Protein AF-A0A7S3KSF0-F1 (afdb_monomer_lite)

Organism: Euplotes crassus (NCBI:txid5936)

Secondary structure (DSSP, 8-state):
--EE---TTGGG-HHHHHHHHHHHHTT-S--EE-PPTT--S-SS-STT---EE-SPEEEEEEEETTEEEEEEEE---EEHHHHHHHHHHHHGGGTT--HHHHHHHHHHTTTSSPPEEEEEEE---SPTT-TT-TTS---HHHHHTTT---BTTTB-EEEE--TT----S-PPGGG--------SSSPPP-----GGGHHHHHHHHHHHSHHHHTT-

Foldseek 3Di:
DEEEEDDPVLLQADPSNVVVVVVVCPQWPDYHYDYPPPAAQADVADPDDFDKLAFWWFWAWDDDDPDIDTDTDTDHIGTPVVLCVVQVVPQCVCPPDDPVRLVVCLRVCVRPGGFIKRWQAWDFNGDPPRRPRLQDHDDVVCVVQVPPDDRVPNTDMDIDDGRNDDDDDDADVVNDDDDDDDNDDDDDDDDTDGNVCPVVVVVVVCVSPVVVVVVD

Radius of gyration: 18.8 Å; chains: 1; bounding box: 42×39×45 Å

Structure (mmCIF, N/CA/C/O backbone):
data_AF-A0A7S3KSF0-F1
#
_entry.id   AF-A0A7S3KSF0-F1
#
loop_
_atom_site.group_PDB
_atom_site.id
_atom_site.type_symbol
_atom_site.label_atom_id
_atom_site.label_alt_id
_atom_site.label_comp_id
_atom_site.label_asym_id
_atom_site.label_entity_id
_atom_site.label_seq_id
_atom_site.pdbx_PDB_ins_code
_atom_site.Cartn_x
_atom_site.Cartn_y
_atom_site.Cartn_z
_atom_site.occupancy
_atom_site.B_iso_or_equiv
_atom_site.auth_seq_id
_atom_site.auth_comp_id
_atom_site.auth_asym_id
_atom_site.auth_atom_id
_atom_site.pdbx_PDB_model_num
ATOM 1 N N . MET A 1 1 ? -12.389 -6.346 -9.115 1.00 89.62 1 MET A N 1
ATOM 2 C CA . MET A 1 1 ? -12.213 -6.265 -7.648 1.00 89.62 1 MET A CA 1
ATOM 3 C C . MET A 1 1 ? -13.546 -5.988 -6.942 1.00 89.62 1 MET A C 1
ATOM 5 O O . MET A 1 1 ? -14.089 -4.895 -7.109 1.00 89.62 1 MET A O 1
ATOM 9 N N . PRO A 1 2 ? -14.083 -6.951 -6.173 1.00 96.62 2 PRO A N 1
ATOM 10 C CA . PRO A 1 2 ? -15.306 -6.797 -5.379 1.00 96.62 2 PRO A CA 1
ATOM 11 C C . PRO A 1 2 ? -15.197 -5.719 -4.290 1.00 96.62 2 PRO A C 1
ATOM 13 O O . PRO A 1 2 ? -14.107 -5.415 -3.800 1.00 96.62 2 PRO A O 1
ATOM 16 N N . VAL A 1 3 ? -16.340 -5.149 -3.891 1.00 98.06 3 VAL A N 1
ATOM 17 C CA . VAL A 1 3 ? -16.426 -4.153 -2.810 1.00 98.06 3 VAL A CA 1
ATOM 18 C C . VAL A 1 3 ? -17.470 -4.578 -1.782 1.00 98.06 3 VAL A C 1
ATOM 20 O O . VAL A 1 3 ? -18.662 -4.624 -2.090 1.00 98.06 3 VAL A O 1
ATOM 23 N N . PHE A 1 4 ? -17.043 -4.799 -0.541 1.00 98.38 4 PHE A N 1
ATOM 24 C CA . PHE A 1 4 ? -17.897 -5.206 0.573 1.00 98.38 4 PHE A CA 1
ATOM 25 C C . PHE A 1 4 ? -18.120 -4.071 1.578 1.00 98.38 4 PHE A C 1
ATOM 27 O O . PHE A 1 4 ? -17.285 -3.180 1.749 1.00 98.38 4 PHE A O 1
ATOM 34 N N . ARG A 1 5 ? -19.286 -4.089 2.230 1.00 98.12 5 ARG A N 1
ATOM 35 C CA . ARG A 1 5 ? -19.746 -3.063 3.180 1.00 98.12 5 ARG A CA 1
ATOM 36 C C . ARG A 1 5 ? -20.304 -3.741 4.436 1.00 98.12 5 ARG A C 1
ATOM 38 O O . ARG A 1 5 ? -21.512 -3.966 4.493 1.00 98.12 5 ARG A O 1
ATOM 45 N N . PRO A 1 6 ? -19.455 -4.105 5.411 1.00 97.56 6 PRO A N 1
ATOM 46 C CA . PRO A 1 6 ? -19.906 -4.744 6.638 1.00 97.56 6 PRO A CA 1
ATOM 47 C C . PRO A 1 6 ? -20.844 -3.846 7.435 1.00 97.56 6 PRO A C 1
ATOM 49 O O . PRO A 1 6 ? -20.681 -2.626 7.524 1.00 97.56 6 PRO A O 1
ATOM 52 N N . THR A 1 7 ? -21.817 -4.476 8.080 1.00 96.81 7 THR A N 1
ATOM 53 C CA . THR A 1 7 ? -22.580 -3.851 9.157 1.00 96.81 7 THR A CA 1
ATOM 54 C C . THR A 1 7 ? -21.680 -3.601 10.369 1.00 96.81 7 THR A C 1
ATOM 56 O O . THR A 1 7 ? -20.643 -4.239 10.547 1.00 96.81 7 THR A O 1
ATOM 59 N N . LYS A 1 8 ? -22.105 -2.721 11.287 1.00 95.50 8 LYS A N 1
ATOM 60 C CA . LYS A 1 8 ? -21.396 -2.519 12.565 1.00 95.50 8 LYS A CA 1
ATOM 61 C C . LYS A 1 8 ? -21.232 -3.813 13.370 1.00 95.50 8 LYS A C 1
ATOM 63 O O . LYS A 1 8 ? -20.288 -3.909 14.140 1.00 95.50 8 LYS A O 1
ATOM 68 N N . LYS A 1 9 ? -22.157 -4.772 13.230 1.00 94.94 9 LYS A N 1
ATOM 69 C CA . LYS A 1 9 ? -22.095 -6.065 13.924 1.00 94.94 9 LYS A CA 1
ATOM 70 C C . LYS A 1 9 ? -21.020 -6.962 13.312 1.00 94.94 9 LYS A C 1
ATOM 72 O O . LYS A 1 9 ? -20.195 -7.470 14.057 1.00 94.94 9 LYS A O 1
ATOM 77 N N . GLU A 1 10 ? -21.011 -7.105 11.988 1.00 95.44 10 GLU A N 1
ATOM 78 C CA . GLU A 1 10 ? -19.983 -7.876 11.270 1.00 95.44 10 GLU A CA 1
ATOM 79 C C . GLU A 1 10 ? -18.588 -7.287 11.502 1.00 95.44 10 GLU A C 1
ATOM 81 O O . GLU A 1 10 ? -17.649 -8.016 11.790 1.00 95.44 10 GLU A O 1
ATOM 86 N N . PHE A 1 11 ? -18.467 -5.958 11.494 1.00 95.81 11 PHE A N 1
ATOM 87 C CA . PHE A 1 11 ? -17.186 -5.270 11.655 1.00 95.81 11 PHE A CA 1
ATOM 88 C C . PHE A 1 11 ? -16.547 -5.425 13.050 1.00 95.81 11 PHE A C 1
ATOM 90 O O . PHE A 1 11 ? -15.388 -5.068 13.229 1.00 95.81 11 PHE A O 1
ATOM 97 N N . LYS A 1 12 ? -17.264 -5.950 14.056 1.00 92.88 12 LYS A N 1
ATOM 98 C CA . LYS A 1 12 ? -16.686 -6.187 15.392 1.00 92.88 12 LYS A CA 1
ATOM 99 C C . LYS A 1 12 ? -15.691 -7.345 15.421 1.00 92.88 12 LYS A C 1
ATOM 101 O O . LYS A 1 12 ? -14.779 -7.303 16.234 1.00 92.88 12 LYS A O 1
ATOM 106 N N . ASN A 1 13 ? -15.882 -8.363 14.584 1.00 92.81 13 ASN A N 1
ATOM 107 C CA . ASN A 1 13 ? -15.005 -9.528 14.526 1.00 92.81 13 ASN A CA 1
ATOM 108 C C . ASN A 1 13 ? -14.315 -9.548 13.161 1.00 92.81 13 ASN A C 1
ATOM 110 O O . ASN A 1 13 ? -14.957 -9.793 12.142 1.00 92.81 13 ASN A O 1
ATOM 114 N N . PHE A 1 14 ? -13.020 -9.239 13.154 1.00 94.31 14 PHE A N 1
ATOM 115 C CA . PHE A 1 14 ? -12.219 -9.174 11.937 1.00 94.31 14 PHE A CA 1
ATOM 116 C C . PHE A 1 14 ? -12.222 -10.510 11.186 1.00 94.31 14 PHE A C 1
ATOM 118 O O . PHE A 1 14 ? -12.638 -10.559 10.030 1.00 94.31 14 PHE A O 1
ATOM 125 N N . SER A 1 15 ? -11.837 -11.591 11.862 1.00 92.81 15 SER A N 1
ATOM 126 C CA . SER A 1 15 ? -11.558 -12.898 11.256 1.00 92.81 15 SER A CA 1
ATOM 127 C C . SER A 1 15 ? -12.800 -13.499 10.609 1.00 92.81 15 SER A C 1
ATOM 129 O O . SER A 1 15 ? -12.797 -13.786 9.416 1.00 92.81 15 SER A O 1
ATOM 131 N N . SER A 1 16 ? -13.924 -13.538 11.330 1.00 93.19 16 SER A N 1
ATOM 132 C CA . SER A 1 16 ? -15.202 -14.014 10.787 1.00 93.19 16 SER A CA 1
ATOM 133 C C . SER A 1 16 ? -15.693 -13.160 9.610 1.00 93.19 16 SER A C 1
ATOM 135 O O . SER A 1 16 ? -16.251 -13.678 8.637 1.00 93.19 16 SER A O 1
ATOM 137 N N . CYS A 1 17 ? -15.475 -11.842 9.666 1.00 95.12 17 CYS A N 1
ATOM 138 C CA . CYS A 1 17 ? -15.849 -10.946 8.579 1.00 95.12 17 CYS A CA 1
ATOM 139 C C . CYS A 1 17 ? -14.998 -11.185 7.322 1.00 95.12 17 CYS A C 1
ATOM 141 O O . CYS A 1 17 ? -15.542 -11.208 6.216 1.00 95.12 17 CYS A O 1
ATOM 143 N N . ILE A 1 18 ? -13.685 -11.370 7.478 1.00 94.75 18 ILE A N 1
ATOM 144 C CA . ILE A 1 18 ? -12.760 -11.619 6.368 1.00 94.75 18 ILE A CA 1
ATOM 145 C C . ILE A 1 18 ? -12.959 -13.013 5.780 1.00 94.75 18 ILE A C 1
ATOM 147 O O . ILE A 1 18 ? -13.076 -13.118 4.565 1.00 94.75 18 ILE A O 1
ATOM 151 N N . GLU A 1 19 ? -13.117 -14.059 6.593 1.00 94.75 19 GLU A N 1
ATOM 152 C CA . GLU A 1 19 ? -13.415 -15.419 6.115 1.00 94.75 19 GLU A CA 1
ATOM 153 C C . GLU A 1 19 ? -14.647 -15.458 5.205 1.00 94.75 19 GLU A C 1
ATOM 155 O O . GLU A 1 19 ? -14.658 -16.122 4.165 1.00 94.75 19 GLU A O 1
ATOM 160 N N . LYS A 1 20 ? -15.697 -14.714 5.572 1.00 96.25 20 LYS A N 1
ATOM 161 C CA . LYS A 1 20 ? -16.888 -14.547 4.734 1.00 96.25 20 LYS A CA 1
ATOM 162 C C . LYS A 1 20 ? -16.548 -13.863 3.408 1.00 96.25 20 LYS A C 1
ATOM 164 O O . LYS A 1 20 ? -17.019 -14.301 2.361 1.00 96.25 20 LYS A O 1
ATOM 169 N N . TYR A 1 21 ? -15.786 -12.773 3.439 1.00 96.75 21 TYR A N 1
ATOM 170 C CA . TYR A 1 21 ? -15.510 -11.963 2.251 1.00 96.75 21 TYR A CA 1
ATOM 171 C C . TYR A 1 21 ? -14.486 -12.574 1.306 1.00 96.75 21 TYR A C 1
ATOM 173 O O . TYR A 1 21 ? -14.657 -12.418 0.104 1.00 96.75 21 TYR A O 1
ATOM 181 N N . VAL A 1 22 ? -13.514 -13.335 1.805 1.00 95.62 22 VAL A N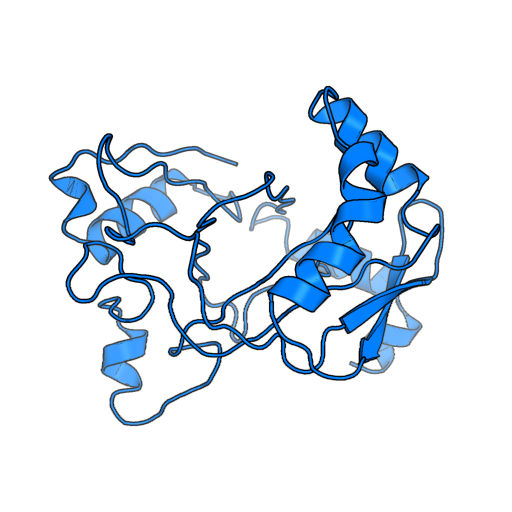 1
ATOM 182 C CA . VAL A 1 22 ? -12.612 -14.144 0.974 1.00 95.62 22 VAL A CA 1
ATOM 183 C C . VAL A 1 22 ? -13.425 -15.136 0.141 1.00 95.62 22 VAL A C 1
ATOM 185 O O . VAL A 1 22 ? -13.302 -15.162 -1.079 1.00 95.62 22 VAL A O 1
ATOM 188 N N . LYS A 1 23 ? -14.361 -15.867 0.765 1.00 96.12 23 LYS A N 1
ATOM 189 C CA . LYS A 1 23 ? -15.248 -16.799 0.045 1.00 96.12 23 LYS A CA 1
ATOM 190 C C . LYS A 1 23 ? -16.103 -16.098 -1.015 1.00 96.12 23 LYS A C 1
ATOM 192 O O . LYS A 1 23 ? -16.295 -16.634 -2.099 1.00 96.12 23 LYS A O 1
ATOM 197 N N . LEU A 1 24 ? -16.618 -14.905 -0.709 1.00 97.19 24 LEU A N 1
ATOM 198 C CA . LEU A 1 24 ? -17.432 -14.123 -1.648 1.00 97.19 24 LEU A CA 1
ATOM 199 C C . LEU A 1 24 ? -16.613 -13.438 -2.747 1.00 97.19 24 LEU A C 1
ATOM 201 O O . LEU A 1 24 ? -17.158 -13.156 -3.811 1.00 97.19 24 LEU A O 1
ATOM 205 N N . ALA A 1 25 ? -15.340 -13.132 -2.496 1.00 96.75 25 ALA A N 1
ATOM 206 C CA . ALA A 1 25 ? -14.440 -12.580 -3.501 1.00 96.75 25 ALA A CA 1
ATOM 207 C C . ALA A 1 25 ? -14.092 -13.616 -4.578 1.00 96.75 25 ALA A C 1
ATOM 209 O O . ALA A 1 25 ? -13.758 -13.236 -5.702 1.00 96.75 25 ALA A O 1
ATOM 210 N N . GLY A 1 26 ? -14.231 -14.905 -4.251 1.00 95.69 26 GLY A N 1
ATOM 211 C CA . GLY A 1 26 ? -13.991 -16.006 -5.169 1.00 95.69 26 GLY A CA 1
ATOM 212 C C . GLY A 1 26 ? -12.558 -15.963 -5.678 1.00 95.69 26 GLY A C 1
ATOM 213 O O . GLY A 1 26 ? -11.619 -15.950 -4.892 1.00 95.69 26 GLY A O 1
ATOM 214 N N . ASN A 1 27 ? -12.412 -15.903 -6.998 1.00 95.31 27 ASN A N 1
ATOM 215 C CA . ASN A 1 27 ? -11.116 -15.936 -7.665 1.00 95.31 27 ASN A CA 1
ATOM 216 C C . ASN A 1 27 ? -10.385 -14.581 -7.705 1.00 95.31 27 ASN A C 1
ATOM 218 O O . ASN A 1 27 ? -9.266 -14.494 -8.199 1.00 95.31 27 ASN A O 1
ATOM 222 N N . SER A 1 28 ? -11.006 -13.495 -7.236 1.00 95.81 28 SER A N 1
ATOM 223 C CA . SER A 1 28 ? -10.345 -12.189 -7.241 1.00 95.81 28 SER A CA 1
ATOM 224 C C . SER A 1 28 ? -9.177 -12.171 -6.254 1.00 95.81 28 SER A C 1
ATOM 226 O O . SER A 1 28 ? -9.392 -12.316 -5.053 1.00 95.81 28 SER A O 1
ATOM 228 N N . GLY A 1 29 ? -7.964 -11.878 -6.731 1.00 94.31 29 GLY A N 1
ATOM 229 C CA . GLY A 1 29 ? -6.768 -11.767 -5.884 1.00 94.31 29 GLY A CA 1
ATOM 230 C C . GLY A 1 29 ? -6.785 -10.595 -4.890 1.00 94.31 29 GLY A C 1
ATOM 231 O O . GLY A 1 29 ? -5.908 -10.487 -4.042 1.00 94.31 29 GLY A O 1
ATOM 232 N N . ALA A 1 30 ? -7.777 -9.704 -4.973 1.00 96.69 30 ALA A N 1
ATOM 233 C CA . ALA A 1 30 ? -7.998 -8.629 -4.014 1.00 96.69 30 ALA A CA 1
ATOM 234 C C . ALA A 1 30 ? -9.484 -8.252 -3.927 1.00 96.69 30 ALA A C 1
ATOM 236 O O . ALA A 1 30 ? -10.256 -8.429 -4.876 1.00 96.69 30 ALA A O 1
ATOM 237 N N . PHE A 1 31 ? -9.882 -7.652 -2.804 1.00 97.81 31 PHE A N 1
ATOM 238 C CA . PHE A 1 31 ? -11.185 -7.009 -2.623 1.00 97.81 31 PHE A CA 1
ATOM 239 C C . PHE A 1 31 ? -11.072 -5.778 -1.722 1.00 97.81 31 PHE A C 1
ATOM 241 O O . PHE A 1 31 ? -10.150 -5.633 -0.925 1.00 97.81 31 PHE A O 1
ATOM 248 N N . LYS A 1 32 ? -12.043 -4.868 -1.834 1.00 98.19 32 LYS A N 1
ATOM 249 C CA . LYS A 1 32 ? -12.117 -3.656 -1.012 1.00 98.19 32 LYS A CA 1
ATOM 250 C C . LYS A 1 32 ? -13.182 -3.804 0.065 1.00 98.19 32 LYS A C 1
ATOM 252 O O . LYS A 1 32 ? -14.330 -4.109 -0.243 1.00 98.19 32 LYS A O 1
ATOM 257 N N . VAL A 1 33 ? -12.846 -3.466 1.306 1.00 98.25 33 VAL A N 1
ATOM 258 C CA . VAL A 1 33 ? -13.823 -3.328 2.396 1.00 98.25 33 VAL A CA 1
ATOM 259 C C . VAL A 1 33 ? -14.017 -1.850 2.714 1.00 98.25 33 VAL A C 1
ATOM 261 O O . VAL A 1 33 ? -13.060 -1.115 2.945 1.00 98.25 33 VAL A O 1
ATOM 264 N N . MET A 1 34 ? -15.266 -1.390 2.709 1.00 98.00 34 MET A N 1
ATOM 265 C CA . MET A 1 34 ? -15.624 -0.053 3.176 1.00 98.00 34 MET A CA 1
ATOM 266 C C . MET A 1 34 ? -16.148 -0.142 4.613 1.00 98.00 34 MET A C 1
ATOM 268 O O . MET A 1 34 ? -17.219 -0.722 4.811 1.00 98.00 34 MET A O 1
ATOM 272 N N . PRO A 1 35 ? -15.446 0.430 5.607 1.00 97.62 35 PRO A N 1
ATOM 273 C CA . PRO A 1 35 ? -15.862 0.331 7.000 1.00 97.62 35 PRO A CA 1
ATOM 274 C C . PRO A 1 35 ? -17.223 1.015 7.238 1.00 97.62 35 PRO A C 1
ATOM 276 O O . PRO A 1 35 ? -17.610 1.913 6.477 1.00 97.62 35 PRO A O 1
ATOM 279 N N . PRO A 1 36 ? -17.960 0.633 8.300 1.00 97.56 36 PRO A N 1
ATOM 280 C CA . PRO A 1 36 ? -19.244 1.240 8.629 1.00 97.56 36 PRO A CA 1
ATOM 281 C C . PRO A 1 36 ? -19.144 2.761 8.793 1.00 97.56 36 PRO A C 1
ATOM 283 O O . PRO A 1 36 ? -18.179 3.284 9.354 1.00 97.56 36 PRO A O 1
ATOM 286 N N . LYS A 1 37 ? -20.189 3.486 8.371 1.00 95.75 37 LYS A N 1
ATOM 287 C CA . LYS A 1 37 ? -20.249 4.950 8.504 1.00 95.75 37 LYS A CA 1
ATOM 288 C C . LYS A 1 37 ? -19.975 5.382 9.952 1.00 95.75 37 LYS A C 1
ATOM 290 O O . LYS A 1 37 ? -20.624 4.906 10.885 1.00 95.75 37 LYS A O 1
ATOM 295 N N . GLY A 1 38 ? -19.041 6.319 10.111 1.00 93.62 38 GLY A N 1
ATOM 296 C CA . GLY A 1 38 ? -18.651 6.890 11.402 1.00 93.62 38 GLY A CA 1
ATOM 297 C C . GLY A 1 38 ? -17.524 6.148 12.123 1.00 93.62 38 GLY A C 1
ATOM 298 O O . GLY A 1 38 ? -17.025 6.676 13.112 1.00 93.62 38 GLY A O 1
ATOM 299 N N . TRP A 1 39 ? -17.089 4.978 11.640 1.00 96.06 39 TRP A N 1
ATOM 300 C CA . TRP A 1 39 ? -15.855 4.370 12.135 1.00 96.06 39 TRP A CA 1
ATOM 301 C C . TRP A 1 39 ? -14.655 5.248 11.761 1.00 96.06 39 TRP A C 1
ATOM 303 O O . TRP A 1 39 ? -14.548 5.726 10.629 1.00 96.06 39 TRP A O 1
ATOM 313 N N . LYS A 1 40 ? -13.777 5.480 12.736 1.00 95.56 40 LYS A N 1
ATOM 314 C CA . LYS A 1 40 ? -12.546 6.252 12.590 1.00 95.56 40 LYS A CA 1
ATOM 315 C C . LYS A 1 40 ? -11.427 5.492 13.303 1.00 95.56 40 LYS A C 1
ATOM 317 O O . LYS A 1 40 ? -11.586 5.233 14.494 1.00 95.56 40 LYS A O 1
ATOM 322 N N . PRO A 1 41 ? -10.322 5.163 12.619 1.00 96.12 41 PRO A N 1
ATOM 323 C CA . PRO A 1 41 ? -9.211 4.436 13.228 1.00 96.12 41 PRO A CA 1
ATOM 324 C C . PRO A 1 41 ? -8.325 5.311 14.112 1.00 96.12 41 PRO A C 1
ATOM 326 O O . PRO A 1 41 ? -7.588 4.782 14.929 1.00 96.12 41 PRO A O 1
ATOM 329 N N . ARG A 1 42 ? -8.379 6.635 13.934 1.00 96.12 42 ARG A N 1
ATOM 330 C CA . ARG A 1 42 ? -7.619 7.617 14.708 1.00 96.12 42 ARG A CA 1
ATOM 331 C C . ARG A 1 42 ? -8.521 8.799 15.047 1.00 96.12 42 ARG A C 1
ATOM 333 O O . ARG A 1 42 ? -9.033 9.457 14.136 1.00 96.12 42 ARG A O 1
ATOM 340 N N . LYS A 1 43 ? -8.766 9.053 16.331 1.00 93.31 43 LYS A N 1
ATOM 341 C CA . LYS A 1 43 ? -9.717 10.077 16.800 1.00 93.31 43 LYS A CA 1
ATOM 342 C C . LYS A 1 43 ? -9.164 11.491 16.681 1.00 93.31 43 LYS A C 1
ATOM 344 O O . LYS A 1 43 ? -9.912 12.388 16.304 1.00 93.31 43 LYS A O 1
ATOM 349 N N . GLU A 1 44 ? -7.874 11.668 16.951 1.00 92.12 44 GLU A N 1
ATOM 350 C CA . GLU A 1 44 ? -7.197 12.975 16.962 1.00 92.12 44 GLU A CA 1
ATOM 351 C C . GLU A 1 44 ? -6.930 13.549 15.559 1.00 92.12 44 GLU A C 1
ATOM 353 O O . GLU A 1 44 ? -6.540 14.705 15.421 1.00 92.12 44 GLU A O 1
ATOM 358 N N . GLY A 1 45 ? -7.160 12.767 14.500 1.00 93.50 45 GLY A N 1
ATOM 359 C CA . GLY A 1 45 ? -6.850 13.171 13.128 1.00 93.50 45 GLY A CA 1
ATOM 360 C C . GLY A 1 45 ? -5.358 13.067 12.793 1.00 93.50 45 GLY A C 1
ATOM 361 O O . GLY A 1 45 ? -4.609 12.353 13.459 1.00 93.50 45 GLY A O 1
ATOM 362 N N . TYR A 1 46 ? -4.936 13.737 11.715 1.00 95.25 46 TYR A N 1
ATOM 363 C CA . TYR A 1 46 ? -3.626 13.522 11.072 1.00 95.25 46 TYR A CA 1
ATOM 364 C C . TYR A 1 46 ? -2.789 14.802 10.882 1.00 95.25 46 TYR A C 1
ATOM 366 O O . TYR A 1 46 ? -1.799 14.785 10.147 1.00 95.25 46 TYR A O 1
ATOM 374 N N . GLU A 1 47 ? -3.180 15.908 11.521 1.00 90.31 47 GLU A N 1
ATOM 375 C CA . GLU A 1 47 ? -2.504 17.204 11.356 1.00 90.31 47 GLU A CA 1
ATOM 376 C C . GLU A 1 47 ? -1.117 17.220 12.020 1.00 90.31 47 GLU A C 1
ATOM 378 O O . GLU A 1 47 ? -0.144 17.651 11.408 1.00 90.31 47 GLU A O 1
ATOM 383 N N . ASN A 1 48 ? -1.002 16.654 13.228 1.00 86.31 48 ASN A N 1
ATOM 384 C CA . ASN A 1 48 ? 0.210 16.699 14.057 1.00 86.31 48 ASN A CA 1
ATOM 385 C C . ASN A 1 48 ? 0.905 15.330 14.135 1.00 86.31 48 ASN A C 1
ATOM 387 O O . ASN A 1 48 ? 1.105 14.779 15.216 1.00 86.31 48 ASN A O 1
ATOM 391 N N . LEU A 1 49 ? 1.208 14.734 12.981 1.00 92.75 49 LEU A N 1
ATOM 392 C CA . LEU A 1 49 ? 1.939 13.467 12.936 1.00 92.75 49 LEU A CA 1
ATOM 393 C C . LEU A 1 49 ? 3.440 13.710 13.114 1.00 92.75 49 LEU A C 1
ATOM 395 O O . LEU A 1 49 ? 4.099 14.200 12.197 1.00 92.75 49 LEU A O 1
ATOM 399 N N . ASP A 1 50 ? 3.975 13.311 14.266 1.00 90.56 50 ASP A N 1
ATOM 400 C CA . ASP A 1 50 ? 5.419 13.234 14.486 1.00 90.56 50 ASP A CA 1
ATOM 401 C C . ASP A 1 50 ? 5.966 11.944 13.864 1.00 90.56 50 ASP A C 1
ATOM 403 O O . ASP A 1 50 ? 5.951 10.870 14.466 1.00 90.56 50 ASP A O 1
ATOM 407 N N . LEU A 1 51 ? 6.352 12.037 12.592 1.00 94.62 51 LEU A N 1
ATOM 408 C CA . LEU A 1 51 ? 6.869 10.915 11.822 1.00 94.62 51 LEU A CA 1
ATOM 409 C C . LEU A 1 51 ? 8.138 11.328 11.075 1.00 94.62 51 LEU A C 1
ATOM 411 O O . LEU A 1 51 ? 8.194 12.365 10.402 1.00 94.62 51 LEU A O 1
ATOM 415 N N . THR A 1 52 ? 9.145 10.462 11.132 1.00 96.69 52 THR A N 1
ATOM 416 C CA . THR A 1 52 ? 10.326 10.544 10.275 1.00 96.69 52 THR A CA 1
ATOM 417 C C . THR A 1 52 ? 10.185 9.547 9.135 1.00 96.69 52 THR A C 1
ATOM 419 O O . THR A 1 52 ? 10.003 8.355 9.358 1.00 96.69 52 THR A O 1
ATOM 422 N N . VAL A 1 53 ? 10.292 10.036 7.902 1.00 96.81 53 VAL A N 1
ATOM 423 C CA . VAL A 1 53 ? 10.388 9.196 6.710 1.00 96.81 53 VAL A CA 1
ATOM 424 C C . VAL A 1 53 ? 11.815 8.679 6.628 1.00 96.81 53 VAL A C 1
ATOM 426 O O . VAL A 1 53 ? 12.727 9.420 6.245 1.00 96.81 53 VAL A O 1
ATOM 429 N N . GLN A 1 54 ? 12.007 7.436 7.055 1.00 95.50 54 GLN A N 1
ATOM 430 C CA . GLN A 1 54 ? 13.303 6.770 7.044 1.00 95.50 54 GLN A CA 1
ATOM 431 C C . GLN A 1 54 ? 13.643 6.313 5.625 1.00 95.50 54 GLN A C 1
ATOM 433 O O . GLN A 1 54 ? 12.783 5.790 4.926 1.00 95.50 54 GLN A O 1
ATOM 438 N N . HIS A 1 55 ? 14.878 6.575 5.196 1.00 96.25 55 HIS A N 1
ATOM 439 C CA . HIS A 1 55 ? 15.453 6.118 3.925 1.00 96.25 55 HIS A CA 1
ATOM 440 C C . HIS A 1 55 ? 14.496 6.129 2.713 1.00 96.25 55 HIS A C 1
ATOM 442 O O . HIS A 1 55 ? 14.371 5.112 2.029 1.00 96.25 55 HIS A O 1
ATOM 448 N N . PRO A 1 56 ? 13.806 7.251 2.414 1.00 97.38 56 PRO A N 1
ATOM 449 C CA . PRO A 1 56 ? 12.815 7.266 1.348 1.00 97.38 56 PRO A CA 1
ATOM 450 C C . PRO A 1 56 ? 13.434 6.869 0.007 1.00 97.38 56 PRO A C 1
ATOM 452 O O . PRO A 1 56 ? 14.543 7.285 -0.338 1.00 97.38 56 PRO A O 1
ATOM 455 N N . ILE A 1 57 ? 12.688 6.088 -0.761 1.00 97.75 57 ILE A N 1
ATOM 456 C CA . ILE A 1 57 ? 13.143 5.449 -1.988 1.00 97.75 57 ILE A CA 1
ATOM 457 C C . ILE A 1 57 ? 12.813 6.353 -3.166 1.00 97.75 57 ILE A C 1
ATOM 459 O O . ILE A 1 57 ? 11.649 6.638 -3.438 1.00 97.75 57 ILE A O 1
ATOM 463 N N . GLU A 1 58 ? 13.822 6.787 -3.907 1.00 97.00 58 GLU A N 1
ATOM 464 C CA . GLU A 1 58 ? 13.608 7.372 -5.222 1.00 97.00 58 GLU A CA 1
ATOM 465 C C . GLU A 1 58 ? 13.477 6.258 -6.267 1.00 97.00 58 GLU A C 1
ATOM 467 O O . GLU A 1 58 ? 14.407 5.476 -6.488 1.00 97.00 58 GLU A O 1
ATOM 472 N N . GLN A 1 59 ? 12.305 6.175 -6.896 1.00 97.25 59 GLN A N 1
ATOM 473 C CA . GLN A 1 59 ? 11.928 5.069 -7.772 1.00 97.25 59 GLN A CA 1
ATOM 474 C C . GLN A 1 59 ? 12.232 5.408 -9.229 1.00 97.25 59 GLN A C 1
ATOM 476 O O . GLN A 1 59 ? 11.472 6.092 -9.915 1.00 97.25 59 GLN A O 1
ATOM 481 N N . ASN A 1 60 ? 13.367 4.928 -9.710 1.00 96.75 60 ASN A N 1
ATOM 482 C CA . ASN A 1 60 ? 13.787 5.116 -11.088 1.00 96.75 60 ASN A CA 1
ATOM 483 C C . ASN A 1 60 ? 13.233 3.981 -11.944 1.00 96.75 60 ASN A C 1
ATOM 485 O O . ASN A 1 60 ? 13.094 2.856 -11.476 1.00 96.75 60 ASN A O 1
ATOM 489 N N . VAL A 1 61 ? 12.882 4.280 -13.192 1.00 96.31 61 VAL A N 1
ATOM 490 C CA . VAL A 1 61 ? 12.174 3.331 -14.056 1.00 96.31 61 VAL A CA 1
ATOM 491 C C . VAL A 1 61 ? 12.962 3.114 -15.337 1.00 96.31 61 VAL A C 1
ATOM 493 O O . VAL A 1 61 ? 13.232 4.065 -16.073 1.00 96.31 61 VAL A O 1
ATOM 496 N N . TRP A 1 62 ? 13.279 1.856 -15.626 1.00 94.00 62 TRP A N 1
ATOM 497 C CA . TRP A 1 62 ? 13.892 1.420 -16.878 1.00 94.00 62 TRP A CA 1
ATOM 498 C C . TRP A 1 62 ? 12.897 0.600 -17.701 1.00 94.00 62 TRP A C 1
ATOM 500 O O . TRP A 1 62 ? 12.015 -0.033 -17.135 1.00 94.00 62 TRP A O 1
ATOM 510 N N . GLY A 1 63 ? 13.005 0.625 -19.031 1.00 93.62 63 GLY A N 1
ATOM 511 C CA . GLY A 1 63 ? 12.138 -0.150 -19.929 1.00 93.62 63 GLY A CA 1
ATOM 512 C C . GLY A 1 63 ? 11.223 0.683 -20.836 1.00 93.62 63 GLY A C 1
ATOM 513 O O . GLY A 1 63 ? 11.377 1.904 -21.007 1.00 93.62 63 GLY A O 1
ATOM 514 N N . SER A 1 64 ? 10.285 0.014 -21.506 1.00 94.12 64 SER A N 1
ATOM 515 C CA . SER A 1 64 ? 9.376 0.614 -22.491 1.00 94.12 64 SER A CA 1
ATOM 516 C C . SER A 1 64 ? 8.193 -0.303 -22.818 1.00 94.12 64 SER A C 1
ATOM 518 O O . SER A 1 64 ? 8.187 -1.469 -22.445 1.00 94.12 64 SER A O 1
ATOM 520 N N . ASN A 1 65 ? 7.199 0.225 -23.542 1.00 92.56 65 ASN A N 1
ATOM 521 C CA . ASN A 1 65 ? 6.078 -0.552 -24.090 1.00 92.56 65 ASN A CA 1
ATOM 522 C C . ASN A 1 65 ? 5.305 -1.382 -23.046 1.00 92.56 65 ASN A C 1
ATOM 524 O O . ASN A 1 65 ? 4.913 -2.510 -23.317 1.00 92.56 65 ASN A O 1
ATOM 528 N N . GLY A 1 66 ? 5.087 -0.826 -21.849 1.00 92.88 66 GLY A N 1
ATOM 529 C CA . GLY A 1 66 ? 4.354 -1.512 -20.778 1.00 92.88 66 GLY A CA 1
ATOM 530 C C . GLY A 1 66 ? 5.204 -2.455 -19.922 1.00 92.88 66 GLY A C 1
ATOM 531 O O . GLY A 1 66 ? 4.721 -2.918 -18.895 1.00 92.88 66 GLY A O 1
ATOM 532 N N . VAL A 1 67 ? 6.465 -2.693 -20.292 1.00 95.56 67 VAL A N 1
ATOM 533 C CA . VAL A 1 67 ? 7.407 -3.537 -19.549 1.00 95.56 67 VAL A CA 1
ATOM 534 C C . VAL A 1 67 ? 8.474 -2.654 -18.919 1.00 95.56 67 VAL A C 1
ATOM 536 O O . VAL A 1 67 ? 9.228 -1.972 -19.621 1.00 95.56 67 VAL A O 1
ATOM 539 N N . TYR A 1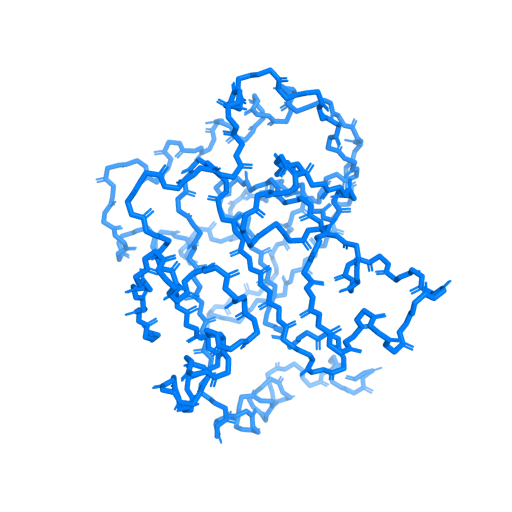 68 ? 8.525 -2.655 -17.589 1.00 95.31 68 TYR A N 1
ATOM 540 C CA . TYR A 1 68 ? 9.417 -1.788 -16.833 1.00 95.31 68 TYR A CA 1
ATOM 541 C C . TYR A 1 68 ? 10.055 -2.507 -15.648 1.00 95.31 68 TYR A C 1
ATOM 543 O O . TYR A 1 68 ? 9.426 -3.343 -15.006 1.00 95.31 68 TYR A O 1
ATOM 551 N N . GLU A 1 69 ? 11.281 -2.108 -15.333 1.00 94.31 69 GLU A N 1
ATOM 552 C CA . GLU A 1 69 ? 12.001 -2.474 -14.117 1.00 94.31 69 GLU A CA 1
ATOM 553 C C . GLU A 1 69 ? 12.121 -1.248 -13.207 1.00 94.31 69 GLU A C 1
ATOM 555 O O . GLU A 1 69 ? 12.351 -0.126 -13.676 1.00 94.31 69 GLU A O 1
ATOM 560 N N . LEU A 1 70 ? 11.975 -1.468 -11.900 1.00 94.56 70 LEU A N 1
ATOM 561 C CA . LEU A 1 70 ? 12.146 -0.440 -10.879 1.00 94.56 70 LEU A CA 1
ATOM 562 C C . LEU A 1 70 ? 13.547 -0.520 -10.277 1.00 94.56 70 LEU A C 1
ATOM 564 O O . LEU A 1 70 ? 13.986 -1.565 -9.811 1.00 94.56 70 LEU A O 1
ATOM 568 N N . LEU A 1 71 ? 14.230 0.617 -10.269 1.00 94.44 71 LEU A N 1
ATOM 569 C CA . LEU A 1 71 ? 15.551 0.813 -9.693 1.00 94.44 71 LEU A CA 1
ATOM 570 C C . LEU A 1 71 ? 15.407 1.717 -8.473 1.00 94.44 71 LEU A C 1
ATOM 572 O O . LEU A 1 71 ? 14.979 2.870 -8.581 1.00 94.44 71 LEU A O 1
ATOM 576 N N . TYR A 1 72 ? 15.752 1.191 -7.305 1.00 96.00 72 TYR A N 1
ATOM 577 C CA . TYR A 1 72 ? 15.603 1.901 -6.041 1.00 96.00 72 TYR A CA 1
ATOM 578 C C . TYR A 1 72 ? 16.894 2.613 -5.658 1.00 96.00 72 TYR A C 1
ATOM 580 O O . TYR A 1 72 ? 17.945 1.995 -5.517 1.00 96.00 72 TYR A O 1
ATOM 588 N N . MET A 1 73 ? 16.799 3.928 -5.464 1.00 96.50 73 MET A N 1
ATOM 589 C CA . MET A 1 73 ? 17.868 4.730 -4.880 1.00 96.50 73 MET A CA 1
ATOM 590 C C . MET A 1 73 ? 17.417 5.254 -3.521 1.00 96.50 73 MET A C 1
ATOM 592 O O . MET A 1 73 ? 16.535 6.110 -3.441 1.00 96.50 73 MET A O 1
ATOM 596 N N . LEU A 1 74 ? 18.025 4.748 -2.448 1.00 97.12 74 LEU A N 1
ATOM 597 C CA . LEU A 1 74 ? 17.750 5.231 -1.097 1.00 97.12 74 LEU A CA 1
ATOM 598 C C . LEU A 1 74 ? 18.228 6.676 -0.950 1.00 97.12 74 LEU A C 1
ATOM 600 O O . LEU A 1 74 ? 19.338 7.036 -1.352 1.00 97.12 74 LEU A O 1
ATOM 604 N N . ARG A 1 75 ? 17.378 7.521 -0.374 1.00 97.50 75 ARG A N 1
ATOM 605 C CA . ARG A 1 75 ? 17.686 8.915 -0.057 1.00 97.50 75 ARG A CA 1
ATOM 606 C C . ARG A 1 75 ? 17.773 9.103 1.454 1.00 97.50 75 ARG A C 1
ATOM 608 O O . ARG A 1 75 ? 17.308 8.276 2.227 1.00 97.50 75 ARG A O 1
ATOM 615 N N . GLU A 1 76 ? 18.355 10.217 1.886 1.00 97.31 76 GLU A N 1
ATOM 616 C CA . GLU A 1 76 ? 18.492 10.520 3.313 1.00 97.31 76 GLU A CA 1
ATOM 617 C C . GLU A 1 76 ? 17.135 10.680 4.009 1.00 97.31 76 GLU A C 1
ATOM 619 O O . GLU A 1 76 ? 16.205 11.300 3.464 1.00 97.31 76 GLU A O 1
ATOM 624 N N . SER A 1 77 ? 17.054 10.150 5.230 1.00 97.88 77 SER A N 1
ATOM 625 C CA . SER A 1 77 ? 15.897 10.263 6.115 1.00 97.88 77 SER A CA 1
ATOM 626 C C . SER A 1 77 ? 15.525 11.722 6.376 1.00 97.88 77 SER A C 1
ATOM 628 O O . SER A 1 77 ? 16.372 12.616 6.404 1.00 97.88 77 SER A O 1
ATOM 630 N N . ARG A 1 78 ? 14.231 11.994 6.551 1.00 97.19 78 ARG A N 1
ATOM 631 C CA . ARG A 1 78 ? 13.717 13.362 6.731 1.00 97.19 78 ARG A CA 1
ATOM 632 C C . ARG A 1 78 ? 12.399 13.374 7.487 1.00 97.19 78 ARG A C 1
ATOM 634 O O . ARG A 1 78 ? 11.654 12.403 7.441 1.00 97.19 78 ARG A O 1
ATOM 641 N N . SER A 1 79 ? 12.072 14.496 8.123 1.00 96.81 79 SER A N 1
ATOM 642 C CA . SER A 1 79 ? 10.755 14.664 8.742 1.00 96.81 79 SER A CA 1
ATOM 643 C C . SER A 1 79 ? 9.629 14.607 7.706 1.00 96.81 79 SER A C 1
ATOM 645 O O . SER A 1 79 ? 9.822 14.958 6.532 1.00 96.81 79 SER A O 1
ATOM 647 N N . LEU A 1 80 ? 8.435 14.217 8.152 1.00 95.81 80 LEU A N 1
ATOM 648 C CA . LEU A 1 80 ? 7.229 14.176 7.329 1.00 95.81 80 LEU A CA 1
ATOM 649 C C . LEU A 1 80 ? 6.949 15.509 6.622 1.00 95.81 80 LEU A C 1
ATOM 651 O O . LEU A 1 80 ? 6.617 15.520 5.439 1.00 95.81 80 LEU A O 1
ATOM 655 N N . ASP A 1 81 ? 7.157 16.640 7.292 1.00 94.62 81 ASP A N 1
ATOM 656 C CA . ASP A 1 81 ? 6.936 17.959 6.691 1.00 94.62 81 ASP A CA 1
ATOM 657 C C . ASP A 1 81 ? 7.901 18.263 5.546 1.00 94.62 81 ASP A C 1
ATOM 659 O O . ASP A 1 81 ? 7.502 18.803 4.510 1.00 94.62 81 ASP A O 1
ATOM 663 N N . LYS A 1 82 ? 9.181 17.898 5.701 1.00 95.06 82 LYS A N 1
ATOM 664 C CA . LYS A 1 82 ? 10.163 18.032 4.617 1.00 95.06 82 LYS A CA 1
ATOM 665 C C . LYS A 1 82 ? 9.791 17.124 3.448 1.00 95.06 82 LYS A C 1
ATOM 667 O O . LYS A 1 82 ? 9.886 17.555 2.302 1.00 95.06 82 LYS A O 1
ATOM 672 N N . TYR A 1 83 ? 9.338 15.903 3.729 1.00 95.19 83 TYR A N 1
ATOM 673 C CA . TYR A 1 83 ? 8.864 14.973 2.707 1.00 95.19 83 TYR A CA 1
ATOM 674 C C . TYR A 1 83 ? 7.656 15.533 1.938 1.00 95.19 83 TYR A C 1
ATOM 676 O O . TYR A 1 83 ? 7.707 15.629 0.712 1.00 95.19 83 TYR A O 1
ATOM 684 N N . ARG A 1 84 ? 6.614 15.995 2.646 1.00 93.38 84 ARG A N 1
ATOM 685 C CA . ARG A 1 84 ? 5.397 16.595 2.067 1.00 93.38 84 ARG A CA 1
ATOM 686 C C . ARG A 1 84 ? 5.722 17.755 1.123 1.00 93.38 84 ARG A C 1
ATOM 688 O O . ARG A 1 84 ? 5.221 17.792 0.004 1.00 93.38 84 ARG A O 1
ATOM 695 N N . LYS A 1 85 ? 6.618 18.664 1.530 1.00 92.69 85 LYS A N 1
ATOM 696 C CA . LYS A 1 85 ? 7.059 19.804 0.699 1.00 92.69 85 LYS A CA 1
ATOM 697 C C . LYS A 1 85 ? 7.770 19.390 -0.594 1.00 92.69 85 LYS A C 1
ATOM 699 O O . LYS A 1 85 ? 7.774 20.154 -1.558 1.00 92.69 85 LYS A O 1
ATOM 704 N N . LEU A 1 86 ? 8.419 18.225 -0.615 1.00 91.25 86 LEU A N 1
ATOM 705 C CA . LEU A 1 86 ? 9.091 17.717 -1.811 1.00 91.25 86 LEU A CA 1
ATOM 706 C C . LEU A 1 86 ? 8.090 17.109 -2.793 1.00 91.25 86 LEU A C 1
ATOM 708 O O . LEU A 1 86 ? 8.134 17.441 -3.977 1.00 91.25 86 LEU A O 1
ATOM 712 N N . VAL A 1 87 ? 7.184 16.257 -2.306 1.00 90.81 87 VAL A N 1
ATOM 713 C CA . VAL A 1 87 ? 6.234 15.536 -3.169 1.00 90.81 87 VAL A CA 1
ATOM 714 C C . VAL A 1 87 ? 5.115 16.437 -3.699 1.00 90.81 87 VAL A C 1
ATOM 716 O O . VAL A 1 87 ? 4.711 16.274 -4.855 1.00 90.81 87 VAL A O 1
ATOM 719 N N . SER A 1 88 ? 4.697 17.453 -2.931 1.00 87.62 88 SER A N 1
ATOM 720 C CA . SER A 1 88 ? 3.615 18.381 -3.302 1.00 87.62 88 SER A CA 1
ATOM 721 C C . SER A 1 88 ? 3.851 19.112 -4.624 1.00 87.62 88 SER A C 1
ATOM 723 O O . SER A 1 88 ? 2.906 19.385 -5.362 1.00 87.62 88 SER A O 1
ATOM 725 N N . LYS A 1 89 ? 5.117 19.334 -5.003 1.00 83.00 89 LYS A N 1
ATOM 726 C CA . LYS A 1 89 ? 5.503 19.944 -6.289 1.00 83.00 89 LYS A CA 1
ATOM 727 C C . LYS A 1 89 ? 4.952 19.194 -7.504 1.00 83.00 89 LYS A C 1
ATOM 729 O O . LYS A 1 89 ? 4.805 19.779 -8.571 1.00 83.00 89 LYS A O 1
ATOM 734 N N . THR A 1 90 ? 4.668 17.902 -7.350 1.00 78.69 90 THR A N 1
ATOM 735 C CA . THR A 1 90 ? 4.210 17.025 -8.435 1.00 78.69 90 THR A CA 1
ATOM 736 C C . THR A 1 90 ? 2.757 16.569 -8.281 1.00 78.69 90 THR A C 1
ATOM 738 O O . THR A 1 90 ? 2.175 16.079 -9.251 1.00 78.69 90 THR A O 1
ATOM 741 N N . GLU A 1 91 ? 2.137 16.787 -7.115 1.00 76.81 91 GLU A N 1
ATOM 742 C CA . GLU A 1 91 ? 0.774 16.330 -6.790 1.00 76.81 91 GLU A CA 1
ATOM 743 C C . GLU A 1 91 ? -0.303 16.957 -7.682 1.00 76.81 91 GLU A C 1
ATOM 745 O O . GLU A 1 91 ? -1.295 16.305 -8.019 1.00 76.81 91 GLU A O 1
ATOM 750 N N . HIS A 1 92 ? -0.080 18.186 -8.157 1.00 77.56 92 HIS A N 1
ATOM 751 C CA . HIS A 1 92 ? -1.022 18.882 -9.037 1.00 77.56 92 HIS A CA 1
ATOM 752 C C . HIS A 1 92 ? -1.276 18.158 -10.372 1.00 77.56 92 HIS A C 1
ATOM 754 O O . HIS A 1 92 ? -2.291 18.398 -11.036 1.00 77.56 92 HIS A O 1
ATOM 760 N N . SER A 1 93 ? -0.386 17.241 -10.761 1.00 77.56 93 SER A N 1
ATOM 761 C CA . SER A 1 93 ? -0.493 16.469 -12.001 1.00 77.56 93 SER A CA 1
ATOM 762 C C . SER A 1 93 ? -1.786 15.651 -12.077 1.00 77.56 93 SER A C 1
ATOM 764 O O . SER A 1 93 ? -2.351 15.515 -13.162 1.00 77.56 93 SER A O 1
ATOM 766 N N . ALA A 1 94 ? -2.305 15.169 -10.943 1.00 78.50 94 ALA A N 1
ATOM 767 C CA . ALA A 1 94 ? -3.501 14.323 -10.883 1.00 78.50 94 ALA A CA 1
ATOM 768 C C . ALA A 1 94 ? -4.806 15.091 -10.587 1.00 78.50 94 ALA A C 1
ATOM 770 O O . ALA A 1 94 ? -5.893 14.524 -10.685 1.00 78.50 94 ALA A O 1
ATOM 771 N N . THR A 1 95 ? -4.736 16.382 -10.246 1.00 84.00 95 THR A N 1
ATOM 772 C CA . THR A 1 95 ? -5.922 17.159 -9.844 1.00 84.00 95 THR A CA 1
ATOM 773 C C . THR A 1 95 ? -6.963 17.260 -10.961 1.00 84.00 95 THR A C 1
ATOM 775 O O . THR A 1 95 ? -6.612 17.509 -12.118 1.00 84.00 95 THR A O 1
ATOM 778 N N . LYS A 1 96 ? -8.249 17.131 -10.590 1.00 86.94 96 LYS A N 1
ATOM 779 C CA . LYS A 1 96 ? -9.434 17.270 -11.466 1.00 86.94 96 LYS A CA 1
ATOM 780 C C . LYS A 1 96 ? -9.474 16.320 -12.674 1.00 86.94 96 LYS A C 1
ATOM 782 O O . LYS A 1 96 ? -10.191 16.593 -13.629 1.00 86.94 96 LYS A O 1
ATOM 787 N N . LYS A 1 97 ? -8.719 15.223 -12.634 1.00 91.50 97 LYS A N 1
ATOM 788 C CA . LYS A 1 97 ? -8.738 14.180 -13.663 1.00 91.50 97 LYS A CA 1
ATOM 789 C C . LYS A 1 97 ? -9.600 13.010 -13.214 1.00 91.50 97 LYS A C 1
ATOM 791 O O . LYS A 1 97 ? -9.676 12.696 -12.026 1.00 91.50 97 LYS A O 1
ATOM 796 N N . THR A 1 98 ? -10.244 12.365 -14.170 1.00 94.56 98 THR A N 1
ATOM 797 C CA . THR A 1 98 ? -10.930 11.089 -13.975 1.00 94.56 98 THR A CA 1
ATOM 798 C C . THR A 1 98 ? -9.923 9.968 -13.714 1.00 94.56 98 THR A C 1
ATOM 800 O O . THR A 1 98 ? -8.734 10.093 -14.008 1.00 94.56 98 THR A O 1
ATOM 803 N N . HIS A 1 99 ? -10.407 8.836 -13.197 1.00 92.88 99 HIS A N 1
ATOM 804 C CA . HIS A 1 99 ? -9.590 7.637 -12.985 1.00 92.88 99 HIS A CA 1
ATOM 805 C C . HIS A 1 99 ? -8.812 7.232 -14.251 1.00 92.88 99 HIS A C 1
ATOM 807 O O . HIS A 1 99 ? -7.598 7.061 -14.197 1.00 92.88 99 HIS A O 1
ATOM 813 N N . ALA A 1 100 ? -9.496 7.155 -15.398 1.00 95.19 100 ALA A N 1
ATOM 814 C CA . ALA A 1 100 ? -8.895 6.741 -16.667 1.00 95.19 100 ALA A CA 1
ATOM 815 C C . ALA A 1 100 ? -7.831 7.733 -17.173 1.00 95.19 100 ALA A C 1
ATOM 817 O O . ALA A 1 100 ? -6.802 7.338 -17.720 1.00 95.19 100 ALA A O 1
ATOM 818 N N . GLU A 1 101 ? -8.046 9.035 -16.974 1.00 95.88 101 GLU A N 1
ATOM 819 C CA . GLU A 1 101 ? -7.055 10.055 -17.329 1.00 95.88 101 GLU A CA 1
ATOM 820 C C . GLU A 1 101 ? -5.815 9.984 -16.438 1.00 95.88 101 GLU A C 1
ATOM 822 O O . GLU A 1 101 ? -4.701 10.161 -16.932 1.00 95.88 101 GLU A O 1
ATOM 827 N N . ILE A 1 102 ? -5.997 9.717 -15.140 1.00 95.38 102 ILE A N 1
ATOM 828 C CA . ILE A 1 102 ? -4.896 9.541 -14.186 1.00 95.38 102 ILE A CA 1
ATOM 829 C C . ILE A 1 102 ? -4.067 8.314 -14.559 1.00 95.38 102 ILE A C 1
ATOM 831 O O . ILE A 1 102 ? -2.846 8.423 -14.646 1.00 95.38 102 ILE A O 1
ATOM 835 N N . GLU A 1 103 ? -4.711 7.181 -14.834 1.00 96.12 103 GLU A N 1
ATOM 836 C CA . GLU A 1 103 ? -4.046 5.947 -15.256 1.00 96.12 103 GLU A CA 1
ATOM 837 C C . GLU A 1 103 ? -3.260 6.143 -16.560 1.00 96.12 103 GLU A C 1
ATOM 839 O O . GLU A 1 103 ? -2.064 5.849 -16.631 1.00 96.12 103 GLU A O 1
ATOM 844 N N . LYS A 1 104 ? -3.893 6.729 -17.584 1.00 95.88 104 LYS A N 1
ATOM 845 C CA . LYS A 1 104 ? -3.227 7.028 -18.859 1.00 95.88 104 LYS A CA 1
ATOM 846 C C . LYS A 1 104 ? -2.032 7.960 -18.667 1.00 95.88 104 LYS A C 1
ATOM 848 O O . LYS A 1 104 ? -0.989 7.766 -19.293 1.00 95.88 104 LYS A O 1
ATOM 853 N N . LEU A 1 105 ? -2.171 8.981 -17.820 1.00 95.00 105 LEU A N 1
ATOM 854 C CA . LEU A 1 105 ? -1.092 9.914 -17.512 1.00 95.00 105 LEU A CA 1
ATOM 855 C C . LEU A 1 105 ? 0.054 9.223 -16.767 1.00 95.00 105 LEU A C 1
ATOM 857 O O . LEU A 1 105 ? 1.213 9.460 -17.111 1.00 95.00 105 LEU A O 1
ATOM 861 N N . PHE A 1 106 ? -0.258 8.372 -15.787 1.00 95.38 106 PHE A N 1
ATOM 862 C CA . PHE A 1 106 ? 0.717 7.599 -15.021 1.00 95.38 106 PHE A CA 1
ATOM 863 C C . PHE A 1 106 ? 1.604 6.772 -15.956 1.00 95.38 106 PHE A C 1
ATOM 865 O O . PHE A 1 106 ? 2.812 7.003 -16.000 1.00 95.38 106 PHE A O 1
ATOM 872 N N . TRP A 1 107 ? 1.013 5.912 -16.792 1.00 95.81 107 TRP A N 1
ATOM 873 C CA . TRP A 1 107 ? 1.774 5.049 -17.702 1.00 95.81 107 TRP A CA 1
ATOM 874 C C . TRP A 1 107 ? 2.535 5.840 -18.772 1.00 95.81 107 TRP A C 1
ATOM 876 O O . TRP A 1 107 ? 3.691 5.536 -19.066 1.00 95.81 107 TRP A O 1
ATOM 886 N N . LYS A 1 108 ? 1.943 6.918 -19.307 1.00 94.12 108 LYS A N 1
ATOM 887 C CA . LYS A 1 108 ? 2.606 7.786 -20.298 1.00 94.12 108 LYS A CA 1
ATOM 888 C C . LYS A 1 108 ? 3.841 8.497 -19.734 1.00 94.12 108 LYS A C 1
ATOM 890 O O . LYS A 1 108 ? 4.788 8.755 -20.472 1.00 94.12 108 LYS A O 1
ATOM 895 N N . THR A 1 109 ? 3.822 8.860 -18.453 1.00 93.19 109 THR A N 1
ATOM 896 C CA . THR A 1 109 ? 4.857 9.699 -17.816 1.00 93.19 109 THR A CA 1
ATOM 897 C C . THR A 1 109 ? 5.704 8.945 -16.796 1.00 93.19 109 THR A C 1
ATOM 899 O O . THR A 1 109 ? 6.459 9.561 -16.040 1.00 93.19 109 THR A O 1
ATOM 902 N N . LEU A 1 110 ? 5.608 7.614 -16.787 1.00 92.88 110 LEU A N 1
ATOM 903 C CA . LEU A 1 110 ? 6.216 6.752 -15.780 1.00 92.88 110 LEU A CA 1
ATOM 904 C C . LEU A 1 110 ? 7.716 7.021 -15.614 1.00 92.88 110 LEU A C 1
ATOM 906 O O . LEU A 1 110 ? 8.185 7.248 -14.503 1.00 92.88 110 LEU A O 1
ATOM 910 N N . LYS A 1 111 ? 8.430 7.117 -16.742 1.00 93.00 111 LYS A N 1
ATOM 911 C CA . LYS A 1 111 ? 9.883 7.345 -16.806 1.00 93.00 111 LYS A CA 1
ATOM 912 C C . LYS A 1 111 ? 10.322 8.788 -16.543 1.00 93.00 111 LYS A C 1
ATOM 914 O O . LYS A 1 111 ? 11.512 9.047 -16.416 1.00 93.00 111 LYS A O 1
ATOM 919 N N . LEU A 1 112 ? 9.392 9.742 -16.520 1.00 90.62 112 LEU A N 1
ATOM 920 C CA . LEU A 1 112 ? 9.717 11.162 -16.373 1.00 90.62 112 LEU A CA 1
ATOM 921 C C . LEU A 1 112 ? 9.665 11.551 -14.904 1.00 90.62 112 LEU A C 1
ATOM 923 O O . LEU A 1 112 ? 8.582 11.518 -14.339 1.00 90.62 112 LEU A O 1
ATOM 927 N N . ASN A 1 113 ? 10.763 12.012 -14.312 1.00 89.50 113 ASN A N 1
ATOM 928 C CA . ASN A 1 113 ? 10.847 12.371 -12.889 1.00 89.50 113 ASN A CA 1
ATOM 929 C C . ASN A 1 113 ? 10.563 11.173 -11.970 1.00 89.50 113 ASN A C 1
ATOM 931 O O . ASN A 1 113 ? 9.413 10.744 -11.809 1.00 89.50 113 ASN A O 1
ATOM 935 N N . ALA A 1 114 ? 11.619 10.656 -11.350 1.00 93.81 114 ALA A N 1
ATOM 936 C CA . ALA A 1 114 ? 11.514 9.587 -10.372 1.00 93.81 114 ALA A CA 1
ATOM 937 C C . ALA A 1 114 ? 10.758 10.088 -9.125 1.00 93.81 114 ALA A C 1
ATOM 939 O O . ALA A 1 114 ? 11.143 11.112 -8.549 1.00 93.81 114 ALA A O 1
ATOM 940 N N . PRO A 1 115 ? 9.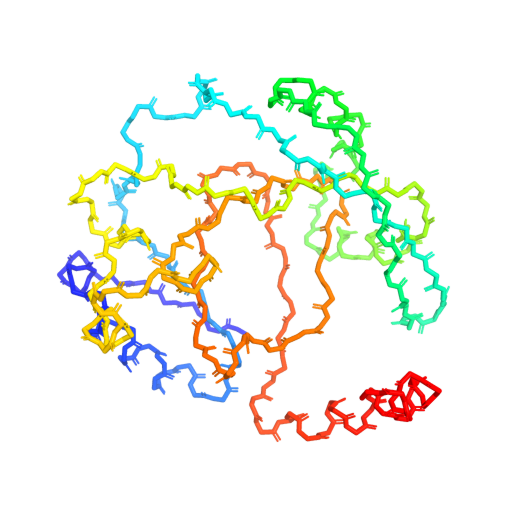659 9.429 -8.716 1.00 95.50 115 PRO A N 1
ATOM 941 C CA . PRO A 1 115 ? 8.963 9.792 -7.497 1.00 95.50 115 PRO A CA 1
ATOM 942 C C . PRO A 1 115 ? 9.755 9.328 -6.273 1.00 95.50 115 PRO A C 1
ATOM 944 O O . PRO A 1 115 ? 10.517 8.363 -6.325 1.00 95.50 115 PRO A O 1
ATOM 9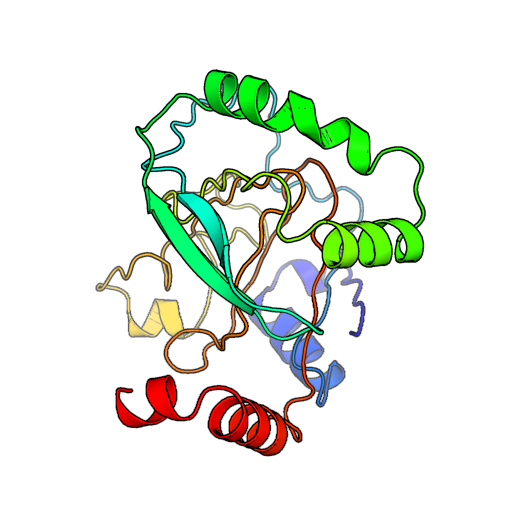47 N N . LEU A 1 116 ? 9.539 10.016 -5.158 1.00 96.00 116 LEU A N 1
ATOM 948 C CA . LEU A 1 116 ? 10.075 9.640 -3.859 1.00 96.00 116 LEU A CA 1
ATOM 949 C C . LEU A 1 116 ? 8.979 8.919 -3.070 1.00 96.00 116 LEU A C 1
ATOM 951 O O . LEU A 1 116 ? 7.870 9.445 -3.000 1.00 96.00 116 LEU A O 1
ATOM 955 N N . TYR A 1 117 ? 9.284 7.758 -2.495 1.00 97.19 117 TYR A N 1
ATOM 956 C CA . TYR A 1 117 ? 8.353 6.914 -1.750 1.00 97.19 117 TYR A CA 1
ATOM 957 C C . TYR A 1 117 ? 8.869 6.647 -0.332 1.00 97.19 117 TYR A C 1
ATOM 959 O O . TYR A 1 117 ? 9.974 6.141 -0.156 1.00 97.19 117 TYR A O 1
ATOM 967 N N . GLY A 1 118 ? 8.087 6.997 0.689 1.00 97.12 118 GLY A N 1
ATOM 968 C CA . GLY A 1 118 ? 8.353 6.598 2.070 1.00 97.12 118 GLY A CA 1
ATOM 969 C C . GLY A 1 118 ? 7.728 5.235 2.327 1.00 97.12 118 GLY A C 1
ATOM 970 O O . GLY A 1 118 ? 6.518 5.170 2.526 1.00 97.12 118 GLY A O 1
ATOM 971 N N . ALA A 1 119 ? 8.518 4.171 2.278 1.00 94.50 119 ALA A N 1
ATOM 972 C CA . ALA A 1 119 ? 8.054 2.803 2.481 1.00 94.50 119 ALA A CA 1
ATOM 973 C C . ALA A 1 119 ? 8.589 2.225 3.794 1.00 94.50 119 ALA A C 1
ATOM 975 O O . ALA A 1 119 ? 9.570 2.737 4.330 1.00 94.50 119 ALA A O 1
ATOM 976 N N . ASP A 1 120 ? 7.922 1.177 4.278 1.00 92.25 120 ASP A N 1
ATOM 977 C CA . ASP A 1 120 ? 8.412 0.282 5.334 1.00 92.25 120 ASP A CA 1
ATOM 978 C C . ASP A 1 120 ? 8.791 0.991 6.647 1.00 92.25 120 ASP A C 1
ATOM 980 O O . ASP A 1 120 ? 9.720 0.607 7.355 1.00 92.25 120 ASP A O 1
ATOM 984 N N . ILE A 1 121 ? 8.051 2.050 6.995 1.00 94.50 121 ILE A N 1
ATOM 985 C CA . ILE A 1 121 ? 8.222 2.752 8.271 1.00 94.50 121 ILE A CA 1
ATOM 986 C C . ILE A 1 121 ? 7.478 1.961 9.344 1.00 94.50 121 ILE A C 1
ATOM 988 O O . ILE A 1 121 ? 6.251 1.890 9.310 1.00 94.50 121 ILE A O 1
ATOM 992 N N . GLU A 1 122 ? 8.196 1.371 10.294 1.00 92.44 122 GLU A N 1
ATOM 993 C CA . GLU A 1 122 ? 7.581 0.595 11.376 1.00 92.44 122 GLU A CA 1
ATOM 994 C C . GLU A 1 122 ? 6.625 1.447 12.222 1.00 92.44 122 GLU A C 1
ATOM 996 O O . GLU A 1 122 ? 6.959 2.554 12.656 1.00 92.44 122 GLU A O 1
ATOM 1001 N N . GLY A 1 123 ? 5.426 0.918 12.478 1.00 92.31 123 GLY A N 1
ATOM 1002 C CA . GLY A 1 123 ? 4.469 1.510 13.407 1.00 92.31 123 GLY A CA 1
ATOM 1003 C C . GLY A 1 123 ? 3.022 1.493 12.920 1.00 92.31 123 GLY A C 1
ATOM 1004 O O . GLY A 1 123 ? 2.684 1.016 11.841 1.00 92.31 123 GLY A O 1
ATOM 1005 N N . SER A 1 124 ? 2.136 2.050 13.745 1.00 94.88 124 SER A N 1
ATOM 1006 C CA . SER A 1 124 ? 0.711 2.188 13.442 1.00 94.88 124 SER A CA 1
ATOM 1007 C C . SER A 1 124 ? 0.224 3.587 13.787 1.00 94.88 124 SER A C 1
ATOM 1009 O O . SER A 1 124 ? 0.619 4.172 14.794 1.00 94.88 124 SER A O 1
ATOM 1011 N N . LEU A 1 125 ? -0.675 4.117 12.958 1.00 96.00 125 LEU A N 1
ATOM 1012 C CA . LEU A 1 125 ? -1.374 5.373 13.230 1.00 96.00 125 LEU A CA 1
ATOM 1013 C C . LEU A 1 125 ? -2.733 5.156 13.913 1.00 96.00 125 LEU A C 1
ATOM 1015 O O . LEU A 1 125 ? -3.415 6.142 14.199 1.00 96.00 125 LEU A O 1
ATOM 1019 N N . MET A 1 126 ? -3.149 3.905 14.128 1.00 96.38 126 MET A N 1
ATOM 1020 C CA . MET A 1 126 ? -4.457 3.562 14.690 1.00 96.38 126 MET A CA 1
ATOM 1021 C C . MET A 1 126 ? -4.464 3.647 16.220 1.00 96.38 126 MET A C 1
ATOM 1023 O O . MET A 1 126 ? -3.511 3.234 16.880 1.00 96.38 126 MET A O 1
ATOM 1027 N N . ASP A 1 127 ? -5.562 4.147 16.785 1.00 96.00 127 ASP A N 1
ATOM 1028 C CA . ASP A 1 127 ? -5.775 4.187 18.230 1.00 96.00 127 ASP A CA 1
ATOM 1029 C C . ASP A 1 127 ? -5.989 2.763 18.767 1.00 96.00 127 ASP A C 1
ATOM 1031 O O . ASP A 1 127 ? -6.789 1.995 18.215 1.00 96.00 127 ASP A O 1
ATOM 1035 N N . LYS A 1 128 ? -5.337 2.436 19.890 1.00 94.94 128 LYS A N 1
ATOM 1036 C CA . LYS A 1 128 ? -5.476 1.139 20.573 1.00 94.94 128 LYS A CA 1
ATOM 1037 C C . LYS A 1 128 ? -6.935 0.792 20.881 1.00 94.94 128 LYS A C 1
ATOM 1039 O O . LYS A 1 128 ? -7.728 1.659 21.257 1.00 94.94 128 LYS A O 1
ATOM 1044 N N . GLY A 1 129 ? -7.281 -0.487 20.751 1.00 92.56 129 GLY A N 1
ATOM 1045 C CA . GLY A 1 129 ? -8.620 -1.016 21.018 1.00 92.56 129 GLY A CA 1
ATOM 1046 C C . GLY A 1 129 ? -9.674 -0.646 19.971 1.00 92.56 129 GLY A C 1
ATOM 1047 O O . GLY A 1 129 ? -10.860 -0.934 20.158 1.00 92.56 129 GLY A O 1
ATOM 1048 N N . THR A 1 130 ? -9.286 -0.002 18.868 1.00 93.38 130 THR A N 1
ATOM 1049 C CA . THR A 1 130 ? -10.216 0.281 17.773 1.00 93.38 130 THR A CA 1
ATOM 1050 C C . THR A 1 130 ? -10.489 -1.000 16.976 1.00 93.38 130 THR A C 1
ATOM 1052 O O . THR A 1 130 ? -9.545 -1.711 16.636 1.00 93.38 130 THR A O 1
ATOM 1055 N N . PRO A 1 131 ? -11.753 -1.320 16.623 1.00 93.75 131 PRO A N 1
ATOM 1056 C CA . PRO A 1 131 ? -12.036 -2.459 15.753 1.00 93.75 131 PRO A CA 1
ATOM 1057 C C . PRO A 1 131 ? -11.238 -2.361 14.454 1.00 93.75 131 PRO A C 1
ATOM 1059 O O . PRO A 1 131 ? -11.201 -1.281 13.862 1.00 93.75 131 PRO A O 1
ATOM 1062 N N . TRP A 1 132 ? -10.656 -3.483 14.019 1.00 95.25 132 TRP A N 1
ATOM 1063 C CA . TRP A 1 132 ? -9.777 -3.568 12.844 1.00 95.25 132 TRP A CA 1
ATOM 1064 C C . TRP A 1 132 ? -8.486 -2.747 12.972 1.00 95.25 132 TRP A C 1
ATOM 1066 O O . TRP A 1 132 ? -7.948 -2.269 11.974 1.00 95.25 132 TRP A O 1
ATOM 1076 N N . ASN A 1 133 ? -7.974 -2.580 14.193 1.00 95.31 133 ASN A N 1
ATOM 1077 C CA . ASN A 1 133 ? -6.626 -2.070 14.389 1.00 95.31 133 ASN A CA 1
ATOM 1078 C C . ASN A 1 133 ? -5.611 -3.065 13.809 1.00 95.31 133 ASN A C 1
ATOM 1080 O O . ASN A 1 133 ? -5.486 -4.181 14.310 1.00 95.31 133 ASN A O 1
ATOM 1084 N N . LEU A 1 134 ? -4.880 -2.651 12.770 1.00 93.81 134 LEU A N 1
ATOM 1085 C CA . LEU A 1 134 ? -3.926 -3.514 12.065 1.00 93.81 134 LEU A CA 1
ATOM 1086 C C . LEU A 1 134 ? -2.751 -3.970 12.945 1.00 93.81 134 LEU A C 1
ATOM 1088 O O . LEU A 1 134 ? -2.126 -4.974 12.637 1.00 93.81 134 LEU A O 1
ATOM 1092 N N . ALA A 1 135 ? -2.482 -3.269 14.051 1.00 91.12 135 ALA A N 1
ATOM 1093 C CA . ALA A 1 135 ? -1.475 -3.662 15.038 1.00 91.12 135 ALA A CA 1
ATOM 1094 C C . ALA A 1 135 ? -1.992 -4.676 16.078 1.00 91.12 135 ALA A C 1
ATOM 1096 O O . ALA A 1 135 ? -1.221 -5.169 16.893 1.00 91.12 135 ALA A O 1
ATOM 1097 N N . GLU A 1 136 ? -3.301 -4.936 16.116 1.00 90.94 136 GLU A N 1
ATOM 1098 C CA . GLU A 1 136 ? -3.960 -5.736 17.159 1.00 90.94 136 GLU A CA 1
ATOM 1099 C C . GLU A 1 136 ? -4.871 -6.815 16.548 1.00 90.94 136 GLU A C 1
ATOM 1101 O O . GLU A 1 136 ? -5.791 -7.296 17.211 1.00 90.94 136 GLU A O 1
ATOM 1106 N N . LEU A 1 137 ? -4.648 -7.188 15.280 1.00 89.62 137 LEU A N 1
ATOM 1107 C CA . LEU A 1 137 ? -5.467 -8.195 14.606 1.00 89.62 137 LEU A CA 1
ATOM 1108 C C . LEU A 1 137 ? -5.334 -9.557 15.286 1.00 89.62 137 LEU A C 1
ATOM 1110 O O . LEU A 1 137 ? -4.240 -10.030 15.584 1.00 89.62 137 LEU A O 1
ATOM 1114 N N . ASP A 1 138 ? -6.483 -10.184 15.500 1.00 83.62 138 ASP A N 1
ATOM 1115 C CA . ASP A 1 138 ? -6.600 -11.491 16.133 1.00 83.62 138 ASP A CA 1
ATOM 1116 C C . ASP A 1 138 ? -6.625 -12.575 15.048 1.00 83.62 138 ASP A C 1
ATOM 1118 O O . ASP A 1 138 ? -7.664 -12.849 14.446 1.00 83.62 138 ASP A O 1
ATOM 1122 N N . THR A 1 139 ? -5.452 -13.103 14.698 1.00 83.81 139 THR A N 1
ATOM 1123 C CA . THR A 1 139 ? -5.276 -14.061 13.593 1.00 83.81 139 THR A CA 1
ATOM 1124 C C . THR A 1 139 ? -4.435 -15.247 14.042 1.00 83.81 139 THR A C 1
ATOM 1126 O O . THR A 1 139 ? -3.609 -15.108 14.938 1.00 83.81 139 THR A O 1
ATOM 1129 N N . CYS A 1 140 ? -4.553 -16.382 13.351 1.00 83.94 140 CYS A N 1
ATOM 1130 C CA . CYS A 1 140 ? -3.720 -17.554 13.631 1.00 83.94 140 CYS A CA 1
ATOM 1131 C C . CYS A 1 140 ? -2.211 -17.281 13.492 1.00 83.94 140 CYS A C 1
ATOM 1133 O O . CYS A 1 140 ? -1.406 -17.964 14.119 1.00 83.94 140 CYS A O 1
ATOM 1135 N N . LEU A 1 141 ? -1.819 -16.280 12.691 1.00 84.56 141 LEU A N 1
ATOM 1136 C CA . LEU A 1 141 ? -0.427 -15.853 12.559 1.00 84.56 141 LEU A CA 1
ATOM 1137 C C . LEU A 1 141 ? 0.097 -15.240 13.861 1.00 84.56 141 LEU A C 1
ATOM 1139 O O . LEU A 1 141 ? 1.258 -15.436 14.199 1.00 84.56 141 LEU A O 1
ATOM 1143 N N . LYS A 1 142 ? -0.760 -14.525 14.595 1.00 78.25 142 LYS A N 1
ATOM 1144 C CA . LYS A 1 142 ? -0.432 -14.004 15.920 1.00 78.25 142 LYS A CA 1
ATOM 1145 C C . LYS A 1 142 ? -0.258 -15.161 16.903 1.00 78.25 142 LYS A C 1
ATOM 1147 O O . LYS A 1 142 ? 0.834 -15.306 17.432 1.00 78.25 142 LYS A O 1
ATOM 1152 N N . ASP A 1 143 ? -1.262 -16.035 17.007 1.00 78.94 143 ASP A N 1
ATOM 1153 C CA . ASP A 1 143 ? -1.250 -17.187 17.923 1.00 78.94 143 ASP A CA 1
ATOM 1154 C C . ASP A 1 143 ? -0.041 -18.115 17.694 1.00 78.94 143 ASP A C 1
ATOM 1156 O O . ASP A 1 143 ? 0.561 -18.635 18.631 1.00 78.94 143 ASP A O 1
ATOM 1160 N N . GLY A 1 144 ? 0.334 -18.342 16.430 1.00 78.56 144 GLY A N 1
ATOM 1161 C CA . GLY A 1 144 ? 1.452 -19.214 16.065 1.00 78.56 144 GLY A CA 1
ATOM 1162 C C . GLY A 1 144 ? 2.837 -18.583 16.235 1.00 78.56 144 GLY A C 1
ATOM 1163 O O . GLY A 1 144 ? 3.827 -19.309 16.325 1.00 78.56 144 GLY A O 1
ATOM 1164 N N . LEU A 1 145 ? 2.924 -17.250 16.273 1.00 77.69 145 LEU A N 1
ATOM 1165 C CA . LEU A 1 145 ? 4.172 -16.488 16.372 1.00 77.69 145 LEU A CA 1
ATOM 1166 C C . LEU A 1 145 ? 4.270 -15.695 17.678 1.00 77.69 145 LEU A C 1
ATOM 1168 O O . LEU A 1 145 ? 5.065 -14.764 17.733 1.00 77.69 145 LEU A O 1
ATOM 1172 N N . ASP A 1 146 ? 3.504 -16.036 18.718 1.00 65.00 146 ASP A N 1
ATOM 1173 C CA . ASP A 1 146 ? 3.306 -15.228 19.938 1.00 65.00 146 ASP A CA 1
ATOM 1174 C C . ASP A 1 146 ? 4.591 -14.626 20.556 1.00 65.00 146 ASP A C 1
ATOM 1176 O O . ASP A 1 146 ? 4.544 -13.566 21.182 1.00 65.00 146 ASP A O 1
ATOM 1180 N N . THR A 1 147 ? 5.761 -15.249 20.363 1.00 64.62 147 THR A N 1
ATOM 1181 C CA . THR A 1 147 ? 7.064 -14.738 20.832 1.00 64.62 147 THR A CA 1
ATOM 1182 C C . THR A 1 147 ? 7.999 -14.193 19.743 1.00 64.62 147 THR A C 1
ATOM 1184 O O . THR A 1 147 ? 9.046 -13.641 20.078 1.00 64.62 147 THR A O 1
ATOM 1187 N N . LEU A 1 148 ? 7.684 -14.356 18.455 1.00 74.06 148 LEU A N 1
ATOM 1188 C CA . LEU A 1 148 ? 8.526 -13.959 17.324 1.00 74.06 148 LEU A CA 1
ATOM 1189 C C . LEU A 1 148 ? 7.902 -12.786 16.562 1.00 74.06 148 LEU A C 1
ATOM 1191 O O . LEU A 1 148 ? 6.935 -12.940 15.820 1.00 74.06 148 LEU A O 1
ATOM 1195 N N . GLN A 1 149 ? 8.495 -11.604 16.709 1.00 67.12 149 GLN A N 1
ATOM 1196 C CA . GLN A 1 149 ? 8.116 -10.433 15.921 1.00 67.12 149 GLN A CA 1
ATOM 1197 C C . GLN A 1 149 ? 8.886 -10.409 14.599 1.00 67.12 149 GLN A C 1
ATOM 1199 O O . GLN A 1 149 ? 10.115 -10.422 14.586 1.00 67.12 149 GLN A O 1
ATOM 1204 N N . LEU A 1 150 ? 8.147 -10.366 13.496 1.00 71.56 150 LEU A N 1
ATOM 1205 C CA . LEU A 1 150 ? 8.641 -10.268 12.130 1.00 71.56 150 LEU A CA 1
ATOM 1206 C C . LEU A 1 150 ? 8.130 -8.948 11.539 1.00 71.56 150 LEU A C 1
ATOM 1208 O O . LEU A 1 150 ? 6.926 -8.776 11.312 1.00 71.56 150 LEU A O 1
ATOM 1212 N N . SER A 1 151 ? 9.042 -7.997 11.325 1.00 69.69 151 SER A N 1
ATOM 1213 C CA . SER A 1 151 ? 8.714 -6.688 10.748 1.00 69.69 151 SER A CA 1
ATOM 1214 C C . SER A 1 151 ? 8.038 -6.851 9.383 1.00 69.69 151 SER A C 1
ATOM 1216 O O . SER A 1 151 ? 8.501 -7.622 8.548 1.00 69.69 151 SER A O 1
ATOM 1218 N N . GLY A 1 152 ? 6.905 -6.172 9.186 1.00 63.50 152 GLY A N 1
ATOM 1219 C CA . GLY A 1 152 ? 6.093 -6.271 7.969 1.00 63.50 152 GLY A CA 1
ATOM 1220 C C . GLY A 1 152 ? 5.140 -7.455 7.899 1.00 63.50 152 GLY A C 1
ATOM 1221 O O . GLY A 1 152 ? 4.237 -7.442 7.070 1.00 63.50 152 GLY A O 1
ATOM 1222 N N . VAL A 1 153 ? 5.294 -8.441 8.786 1.00 73.38 153 VAL A N 1
ATOM 1223 C CA . VAL A 1 153 ? 4.473 -9.658 8.801 1.00 73.38 153 VAL A CA 1
ATOM 1224 C C . VAL A 1 153 ? 3.468 -9.613 9.951 1.00 73.38 153 VAL A C 1
ATOM 1226 O O . VAL A 1 153 ? 2.265 -9.697 9.720 1.00 73.38 153 VAL A O 1
ATOM 1229 N N . ASN A 1 154 ? 3.928 -9.416 11.192 1.00 75.00 154 ASN A N 1
ATOM 1230 C CA . ASN A 1 154 ? 3.046 -9.237 12.359 1.00 75.00 154 ASN A CA 1
ATOM 1231 C C . ASN A 1 154 ? 3.194 -7.869 13.049 1.00 75.00 154 ASN A C 1
ATOM 1233 O O . ASN A 1 154 ? 2.421 -7.561 13.956 1.00 75.00 154 ASN A O 1
ATOM 1237 N N . ASN A 1 155 ? 4.111 -7.023 12.567 1.00 83.69 155 ASN A N 1
ATOM 1238 C CA . ASN A 1 155 ? 4.205 -5.605 12.907 1.00 83.69 155 ASN A CA 1
ATOM 1239 C C . ASN A 1 155 ? 3.830 -4.748 11.683 1.00 83.69 155 ASN A C 1
ATOM 1241 O O . ASN A 1 155 ? 4.399 -4.956 10.609 1.00 83.69 155 ASN A O 1
ATOM 1245 N N . PRO A 1 156 ? 2.905 -3.778 11.811 1.00 91.44 156 PRO A N 1
ATOM 1246 C CA . PRO A 1 156 ? 2.451 -2.983 10.677 1.00 91.44 156 PRO A CA 1
ATOM 1247 C C . PRO A 1 156 ? 3.509 -1.988 10.185 1.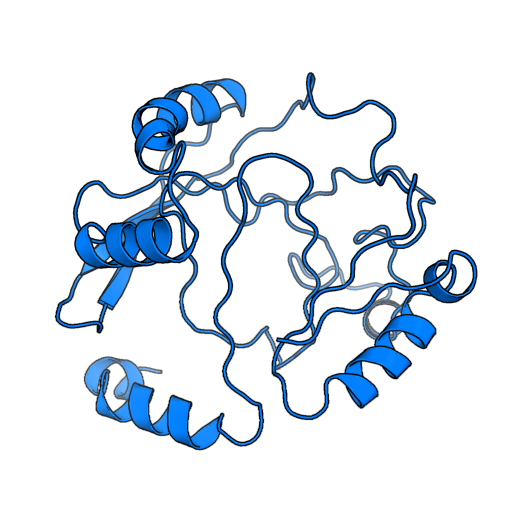00 91.44 156 PRO A C 1
ATOM 1249 O O . PRO A 1 156 ? 4.298 -1.444 10.965 1.00 91.44 156 PRO A O 1
ATOM 1252 N N . TYR A 1 157 ? 3.440 -1.699 8.885 1.00 95.12 157 TYR A N 1
ATOM 1253 C CA . TYR A 1 157 ? 4.189 -0.630 8.233 1.00 95.12 157 TYR A CA 1
ATOM 1254 C C . TYR A 1 157 ? 3.294 0.549 7.839 1.00 95.12 157 TYR A C 1
ATOM 1256 O O . TYR A 1 157 ? 2.140 0.399 7.425 1.00 95.12 157 TYR A O 1
ATOM 1264 N N . ILE A 1 158 ? 3.872 1.745 7.903 1.00 96.75 158 ILE A N 1
ATOM 1265 C CA . ILE A 1 158 ? 3.316 2.991 7.390 1.00 96.75 158 ILE A CA 1
ATOM 1266 C C . ILE A 1 158 ? 3.977 3.299 6.047 1.00 96.75 158 ILE A C 1
ATOM 1268 O O . ILE A 1 158 ? 5.199 3.365 5.925 1.00 96.75 158 ILE A O 1
ATOM 1272 N N . TYR A 1 159 ? 3.137 3.573 5.049 1.00 97.31 159 TYR A N 1
ATOM 1273 C CA . TYR A 1 159 ? 3.560 3.983 3.714 1.00 97.31 159 TYR A CA 1
ATOM 1274 C C . TYR A 1 159 ? 3.091 5.404 3.414 1.00 97.31 159 TYR A C 1
ATOM 1276 O O . TYR A 1 159 ? 1.915 5.735 3.578 1.00 97.31 159 TYR A O 1
ATOM 1284 N N . ILE A 1 160 ? 3.996 6.232 2.901 1.00 96.75 160 ILE A N 1
ATOM 1285 C CA . ILE A 1 160 ? 3.744 7.619 2.518 1.00 96.75 160 ILE A CA 1
ATOM 1286 C C . ILE A 1 160 ? 4.003 7.760 1.025 1.00 96.75 160 ILE A C 1
ATOM 1288 O O . ILE A 1 160 ? 5.141 7.819 0.562 1.00 96.75 160 ILE A O 1
ATOM 1292 N N . GLY A 1 161 ? 2.914 7.810 0.262 1.00 94.69 161 GLY A N 1
ATOM 1293 C CA . GLY A 1 161 ? 2.953 7.955 -1.188 1.00 94.69 161 GLY A CA 1
ATOM 1294 C C . GLY A 1 161 ? 3.194 9.388 -1.658 1.00 94.69 161 GLY A C 1
ATOM 1295 O O . GLY A 1 161 ? 3.033 10.354 -0.914 1.00 94.69 161 GLY A O 1
ATOM 1296 N N . GLY A 1 162 ? 3.536 9.499 -2.935 1.00 93.00 162 GLY A N 1
ATOM 1297 C CA . GLY A 1 162 ? 3.538 10.726 -3.725 1.00 93.00 162 GLY A CA 1
ATOM 1298 C C . GLY A 1 162 ? 2.991 10.434 -5.125 1.00 93.00 162 GLY A C 1
ATOM 1299 O O . GLY A 1 162 ? 2.689 9.286 -5.460 1.00 93.00 162 GLY A O 1
ATOM 1300 N N . TRP A 1 163 ? 2.854 11.454 -5.976 1.00 94.00 163 TRP A N 1
ATOM 1301 C CA . TRP A 1 163 ? 2.434 11.225 -7.363 1.00 94.00 163 TRP A CA 1
ATOM 1302 C C . TRP A 1 163 ? 3.380 10.229 -8.057 1.00 94.00 163 TRP A C 1
ATOM 1304 O O . TRP A 1 163 ? 4.588 10.439 -8.100 1.00 94.00 163 TRP A O 1
ATOM 1314 N N . LYS A 1 164 ? 2.803 9.157 -8.614 1.00 94.25 164 LYS A N 1
ATOM 1315 C CA . LYS A 1 164 ? 3.469 8.018 -9.272 1.00 94.25 164 LYS A CA 1
ATOM 1316 C C . LYS A 1 164 ? 4.302 7.085 -8.393 1.00 94.25 164 LYS A C 1
ATOM 1318 O O . LYS A 1 164 ? 4.918 6.186 -8.954 1.00 94.25 164 LYS A O 1
ATOM 1323 N N . THR A 1 165 ? 4.332 7.228 -7.068 1.00 96.06 165 THR A N 1
ATOM 1324 C CA . THR A 1 165 ? 4.950 6.172 -6.248 1.00 96.06 165 THR A CA 1
ATOM 1325 C C . THR A 1 165 ? 4.205 4.858 -6.463 1.00 96.06 165 THR A C 1
ATOM 1327 O O . THR A 1 165 ? 2.970 4.860 -6.463 1.00 96.06 165 THR A O 1
ATOM 1330 N N . MET A 1 166 ? 4.925 3.757 -6.639 1.00 96.56 166 MET A N 1
ATOM 1331 C CA . MET A 1 166 ? 4.353 2.467 -7.028 1.00 96.56 166 MET A CA 1
ATOM 1332 C C . MET A 1 166 ? 5.058 1.302 -6.332 1.00 96.56 166 MET A C 1
ATOM 1334 O O . MET A 1 166 ? 6.107 1.478 -5.720 1.00 96.56 166 MET A O 1
ATOM 1338 N N . PHE A 1 167 ? 4.491 0.109 -6.439 1.00 94.75 167 PHE A N 1
ATOM 1339 C CA . PHE A 1 167 ? 5.123 -1.143 -6.036 1.00 94.75 167 PHE A CA 1
ATOM 1340 C C . PHE A 1 167 ? 5.084 -2.102 -7.225 1.00 94.75 167 PHE A C 1
ATOM 1342 O O . PHE A 1 167 ? 4.161 -2.041 -8.039 1.00 94.75 167 PHE A O 1
ATOM 1349 N N . GLY A 1 168 ? 6.120 -2.931 -7.357 1.00 95.25 168 GLY A N 1
ATOM 1350 C CA . GLY A 1 168 ? 6.178 -3.951 -8.401 1.00 95.25 168 GLY A CA 1
ATOM 1351 C C . GLY A 1 168 ? 5.102 -5.019 -8.209 1.00 95.25 168 GLY A C 1
ATOM 1352 O O . GLY A 1 168 ? 4.515 -5.145 -7.132 1.00 95.25 168 GLY A O 1
ATOM 1353 N N . TRP A 1 169 ? 4.853 -5.801 -9.256 1.00 97.06 169 TRP A N 1
ATOM 1354 C CA . TRP A 1 169 ? 4.031 -7.003 -9.142 1.00 97.06 169 TRP A CA 1
ATOM 1355 C C . TRP A 1 169 ? 4.674 -7.983 -8.159 1.00 97.06 169 TRP A C 1
ATOM 1357 O O . TRP A 1 169 ? 5.854 -8.296 -8.298 1.00 97.06 169 TRP A O 1
ATOM 1367 N N . HIS A 1 170 ? 3.910 -8.439 -7.172 1.00 96.00 170 HIS A N 1
ATOM 1368 C CA . HIS A 1 170 ? 4.359 -9.397 -6.167 1.00 96.00 170 HIS A CA 1
ATOM 1369 C C . HIS A 1 170 ? 3.161 -10.143 -5.568 1.00 96.00 170 HIS A C 1
ATOM 1371 O O . HIS A 1 170 ? 2.015 -9.699 -5.696 1.00 96.00 170 HIS A O 1
ATOM 1377 N N . LYS A 1 171 ? 3.462 -11.265 -4.916 1.00 95.00 171 LYS A N 1
ATOM 1378 C CA . LYS A 1 171 ? 2.644 -11.861 -3.858 1.00 95.00 171 LYS A CA 1
ATOM 1379 C C . LYS A 1 171 ? 3.279 -11.488 -2.520 1.00 95.00 171 LYS A C 1
ATOM 1381 O O . LYS A 1 171 ? 4.447 -11.102 -2.488 1.00 95.00 171 LYS A O 1
ATOM 1386 N N . GLU A 1 172 ? 2.515 -11.580 -1.445 1.00 93.88 172 GLU A N 1
ATOM 1387 C CA . GLU A 1 172 ? 3.058 -11.382 -0.101 1.00 93.88 172 GLU A CA 1
ATOM 1388 C C . GLU A 1 172 ? 4.022 -12.518 0.266 1.00 93.88 172 GLU A C 1
ATOM 1390 O O . GLU A 1 172 ? 3.982 -13.603 -0.322 1.00 93.88 172 GLU A O 1
ATOM 1395 N N . ASP A 1 173 ? 4.871 -12.288 1.267 1.00 88.81 173 ASP A N 1
ATOM 1396 C CA . ASP A 1 173 ? 5.776 -13.319 1.769 1.00 88.81 173 ASP A CA 1
ATOM 1397 C C . ASP A 1 173 ? 5.002 -14.565 2.221 1.00 88.81 173 ASP A C 1
ATOM 1399 O O . ASP A 1 173 ? 3.975 -14.476 2.898 1.00 88.81 173 ASP A O 1
ATOM 1403 N N . LEU A 1 174 ? 5.508 -15.743 1.832 1.00 90.06 174 LEU A N 1
ATOM 1404 C CA . LEU A 1 174 ? 4.859 -17.046 2.044 1.00 90.06 174 LEU A CA 1
ATOM 1405 C C . LEU A 1 174 ? 3.434 -17.140 1.462 1.00 90.06 174 LEU A C 1
ATOM 1407 O O . LEU A 1 174 ? 2.635 -17.950 1.933 1.00 90.06 174 LEU A O 1
ATOM 1411 N N . ASP A 1 175 ? 3.119 -16.326 0.449 1.00 92.44 175 ASP A N 1
ATOM 1412 C CA . ASP A 1 175 ? 1.790 -16.215 -0.162 1.00 92.44 175 ASP A CA 1
ATOM 1413 C C . ASP A 1 175 ? 0.680 -15.927 0.877 1.00 92.44 175 ASP A C 1
ATOM 1415 O O . ASP A 1 175 ? -0.464 -16.373 0.745 1.00 92.44 175 ASP A O 1
ATOM 1419 N N . LEU A 1 176 ? 1.020 -15.188 1.940 1.00 92.31 176 LEU A N 1
ATOM 1420 C CA . LEU A 1 176 ? 0.080 -14.786 2.984 1.00 92.31 176 LEU A CA 1
ATOM 1421 C C . LEU A 1 176 ? -0.936 -13.746 2.489 1.00 92.31 176 LEU A C 1
ATOM 1423 O O . LEU A 1 176 ? -0.817 -13.136 1.428 1.00 92.31 176 LEU A O 1
ATOM 1427 N N . TYR A 1 177 ? -1.961 -13.512 3.307 1.00 93.31 177 TYR A N 1
ATOM 1428 C CA . TYR A 1 177 ? -2.848 -12.369 3.118 1.00 93.31 177 TYR A CA 1
ATOM 1429 C C . TYR A 1 177 ? -2.174 -11.085 3.603 1.00 93.31 177 TYR A C 1
ATOM 1431 O O . TYR A 1 177 ? -1.587 -11.067 4.684 1.00 93.31 177 TYR A O 1
ATOM 1439 N N . SER A 1 178 ? -2.392 -9.986 2.884 1.00 94.69 178 SER A N 1
ATOM 1440 C CA . SER A 1 178 ? -2.124 -8.637 3.379 1.00 94.69 178 SER A CA 1
ATOM 1441 C C . SER A 1 178 ? -3.403 -7.830 3.556 1.00 94.69 178 SER A C 1
ATOM 1443 O O . SER A 1 178 ? -4.463 -8.104 2.983 1.00 94.69 178 SER A O 1
ATOM 1445 N N . ILE A 1 179 ? -3.310 -6.800 4.392 1.00 95.88 179 ILE A N 1
ATOM 1446 C CA . ILE A 1 179 ? -4.367 -5.818 4.593 1.00 95.88 179 ILE A CA 1
ATOM 1447 C C . ILE A 1 179 ? -3.774 -4.415 4.564 1.00 95.88 179 ILE A C 1
ATOM 1449 O O . ILE A 1 179 ? -2.796 -4.110 5.238 1.00 95.88 179 ILE A O 1
ATOM 1453 N N . ASN A 1 180 ? -4.408 -3.532 3.793 1.00 97.31 180 ASN A N 1
ATOM 1454 C CA . ASN A 1 180 ? -4.007 -2.138 3.678 1.00 97.31 180 ASN A CA 1
ATOM 1455 C C . ASN A 1 180 ? -5.146 -1.203 4.092 1.00 97.31 180 ASN A C 1
ATOM 1457 O O . ASN A 1 180 ? -6.288 -1.355 3.651 1.00 97.31 180 ASN A O 1
ATOM 1461 N N . TYR A 1 181 ? -4.816 -0.185 4.888 1.00 97.81 181 TYR A N 1
ATOM 1462 C CA . TYR A 1 181 ? -5.731 0.902 5.204 1.00 97.81 181 TYR A CA 1
ATOM 1463 C C . TYR A 1 181 ? -5.170 2.254 4.747 1.00 97.81 181 TYR A C 1
ATOM 1465 O O . TYR A 1 181 ? -4.114 2.698 5.195 1.00 97.81 181 TYR A O 1
ATOM 1473 N N . LEU A 1 182 ? -5.911 2.943 3.872 1.00 97.75 182 LEU A N 1
ATOM 1474 C CA . LEU A 1 182 ? -5.582 4.302 3.448 1.00 97.75 182 LEU A CA 1
ATOM 1475 C C . LEU A 1 182 ? -6.078 5.309 4.496 1.00 97.75 182 LEU A C 1
ATOM 1477 O O . LEU A 1 182 ? -7.259 5.652 4.521 1.00 97.75 182 LEU A O 1
ATOM 1481 N N . HIS A 1 183 ? -5.162 5.788 5.338 1.00 97.38 183 HIS A N 1
ATOM 1482 C CA . HIS A 1 183 ? -5.465 6.714 6.432 1.00 97.38 183 HIS A CA 1
ATOM 1483 C C . HIS A 1 183 ? -6.024 8.068 5.976 1.00 97.38 183 HIS A C 1
ATOM 1485 O O . HIS A 1 183 ? -7.047 8.518 6.497 1.00 97.38 183 HIS A O 1
ATOM 1491 N N . PHE A 1 184 ? -5.350 8.722 5.030 1.00 95.38 184 PHE A N 1
ATOM 1492 C CA . PHE A 1 184 ? -5.739 10.008 4.447 1.00 95.38 184 PHE A CA 1
ATOM 1493 C C . PHE A 1 184 ? -4.968 10.252 3.139 1.00 95.38 184 PHE A C 1
ATOM 1495 O O . PHE A 1 184 ? -4.064 9.494 2.790 1.00 95.38 184 PHE A O 1
ATOM 1502 N N . GLY A 1 185 ? -5.309 11.334 2.435 1.00 93.44 185 GLY A N 1
ATOM 1503 C CA . GLY A 1 185 ? -4.615 11.771 1.222 1.00 93.44 185 GLY A CA 1
ATOM 1504 C C . GLY A 1 185 ? -5.278 11.306 -0.076 1.00 93.44 185 GLY A C 1
ATOM 1505 O O . GLY A 1 185 ? -6.475 11.015 -0.120 1.00 93.44 185 GLY A O 1
ATOM 1506 N N . ALA A 1 186 ? -4.495 11.300 -1.156 1.00 93.25 186 ALA A N 1
ATOM 1507 C CA . ALA A 1 186 ? -4.962 10.925 -2.486 1.00 93.25 186 ALA A CA 1
ATOM 1508 C C . ALA A 1 186 ? -5.232 9.407 -2.607 1.00 93.25 186 ALA A C 1
ATOM 1510 O O . ALA A 1 186 ? -4.671 8.614 -1.848 1.00 93.25 186 ALA A O 1
ATOM 1511 N N . PRO A 1 187 ? -6.069 8.972 -3.568 1.00 93.94 187 PRO A N 1
ATOM 1512 C CA . PRO A 1 187 ? -6.344 7.554 -3.781 1.00 93.94 187 PRO A CA 1
ATOM 1513 C C . PRO A 1 187 ? -5.096 6.740 -4.153 1.00 93.94 187 PRO A C 1
ATOM 1515 O O . PRO A 1 187 ? -4.241 7.206 -4.905 1.00 93.94 187 PRO A O 1
ATOM 1518 N N . LYS A 1 188 ? -5.059 5.481 -3.700 1.00 95.69 188 LYS A N 1
ATOM 1519 C CA . LYS A 1 188 ? -4.143 4.438 -4.184 1.00 95.69 188 LYS A CA 1
ATOM 1520 C C . LYS A 1 188 ? -4.880 3.554 -5.194 1.00 95.69 188 LYS A C 1
ATOM 1522 O O . LYS A 1 188 ? -6.002 3.119 -4.928 1.00 95.69 188 LYS A O 1
ATOM 1527 N N . TYR A 1 189 ? -4.249 3.305 -6.335 1.00 95.38 189 TYR A N 1
ATOM 1528 C CA . TYR A 1 189 ? -4.787 2.496 -7.427 1.00 95.38 189 TYR A CA 1
ATOM 1529 C C . TYR A 1 189 ? -4.163 1.103 -7.361 1.00 95.38 189 TYR A C 1
ATOM 1531 O O . TYR A 1 189 ? -2.976 0.986 -7.066 1.00 95.38 189 TYR A O 1
ATOM 1539 N N . TRP A 1 190 ? -4.970 0.069 -7.592 1.00 96.50 190 TRP A N 1
ATOM 1540 C CA . TRP A 1 190 ? -4.561 -1.328 -7.468 1.00 96.50 190 TRP A CA 1
ATOM 1541 C C . TRP A 1 190 ? -4.871 -2.070 -8.758 1.00 96.50 190 TRP A C 1
ATOM 1543 O O . TRP A 1 190 ? -5.975 -1.942 -9.292 1.00 96.50 190 TRP A O 1
ATOM 1553 N N . TYR A 1 191 ? -3.914 -2.880 -9.193 1.00 96.19 191 TYR A N 1
ATOM 1554 C CA . TYR A 1 191 ? -4.127 -3.945 -10.159 1.00 96.19 191 TYR A CA 1
ATOM 1555 C C . TYR A 1 191 ? -4.054 -5.277 -9.416 1.00 96.19 191 TYR A C 1
ATOM 1557 O O . TYR A 1 191 ? -3.336 -5.402 -8.428 1.00 96.19 191 TYR A O 1
ATOM 1565 N N . SER A 1 192 ? -4.828 -6.255 -9.865 1.00 96.19 192 SER A N 1
ATOM 1566 C CA . SER A 1 192 ? -4.844 -7.601 -9.302 1.00 96.19 192 SER A CA 1
ATOM 1567 C C . SER A 1 192 ? -5.085 -8.579 -10.440 1.00 96.19 192 SER A C 1
ATOM 1569 O O . SER A 1 192 ? -5.838 -8.270 -11.367 1.00 96.19 192 SER A O 1
ATOM 1571 N N . ILE A 1 193 ? -4.404 -9.715 -10.372 1.00 97.06 193 ILE A N 1
ATOM 1572 C CA . ILE A 1 193 ? -4.613 -10.857 -11.253 1.00 97.06 193 ILE A CA 1
ATOM 1573 C C . ILE A 1 193 ? -5.516 -11.839 -10.505 1.00 97.06 193 ILE A C 1
ATOM 1575 O O . ILE A 1 193 ? -5.389 -11.998 -9.289 1.00 97.06 193 ILE A O 1
ATOM 1579 N N . ASP A 1 194 ? -6.458 -12.447 -11.219 1.00 96.69 194 ASP A N 1
ATOM 1580 C CA . ASP A 1 194 ? -7.291 -13.508 -10.654 1.00 96.69 194 ASP A CA 1
ATOM 1581 C C . ASP A 1 194 ? -6.423 -14.731 -10.303 1.00 96.69 194 ASP A C 1
ATOM 1583 O O . ASP A 1 194 ? -5.453 -15.024 -11.004 1.00 96.69 194 ASP A O 1
ATOM 1587 N N . LEU A 1 195 ? -6.751 -15.440 -9.219 1.00 94.94 195 LEU A N 1
ATOM 1588 C CA . LEU A 1 195 ? -5.884 -16.482 -8.649 1.00 94.94 195 LEU A CA 1
ATOM 1589 C C . LEU A 1 195 ? -5.646 -17.640 -9.632 1.00 94.94 195 LEU A C 1
ATOM 1591 O O . LEU A 1 195 ? -4.516 -18.109 -9.755 1.00 94.94 195 LEU A O 1
ATOM 1595 N N . ASP A 1 196 ? -6.663 -18.038 -10.400 1.00 96.75 196 ASP A N 1
ATOM 1596 C CA . ASP A 1 196 ? -6.527 -19.084 -11.430 1.00 96.75 196 ASP A CA 1
ATOM 1597 C C . ASP A 1 196 ? -5.585 -18.685 -12.583 1.00 96.75 196 ASP A C 1
ATOM 1599 O O . ASP A 1 196 ? -5.076 -19.554 -13.288 1.00 96.75 196 ASP A O 1
ATOM 1603 N N . SER A 1 197 ? -5.315 -17.388 -12.765 1.00 97.44 197 SER A N 1
ATOM 1604 C CA . SER A 1 197 ? -4.400 -16.866 -13.789 1.00 97.44 197 SER A CA 1
ATOM 1605 C C . SER A 1 197 ? -2.972 -16.665 -13.267 1.00 97.44 197 SER A C 1
ATOM 1607 O O . SER A 1 197 ? -2.137 -16.084 -13.967 1.00 97.44 197 SER A O 1
ATOM 1609 N N . ASN A 1 198 ? -2.666 -17.113 -12.042 1.00 95.69 198 ASN A N 1
ATOM 1610 C CA . ASN A 1 198 ? -1.352 -16.915 -11.427 1.00 95.69 198 ASN A CA 1
ATOM 1611 C C . ASN A 1 198 ? -0.219 -17.523 -12.271 1.00 95.69 198 ASN A C 1
ATOM 1613 O O . ASN A 1 198 ? 0.756 -16.842 -12.583 1.00 95.69 198 ASN A O 1
ATOM 1617 N N . SER A 1 199 ? -0.368 -18.779 -12.698 1.00 96.50 199 SER A N 1
ATOM 1618 C CA . SER A 1 199 ? 0.644 -19.485 -13.497 1.00 96.50 199 SER A CA 1
ATOM 1619 C C . SER A 1 199 ? 0.867 -18.846 -14.870 1.00 96.50 199 SER A C 1
ATOM 1621 O O . SER A 1 199 ? 2.002 -18.785 -15.349 1.00 96.50 199 SER A O 1
ATOM 1623 N N . ASP A 1 200 ? -0.191 -18.326 -15.493 1.00 97.94 200 ASP A N 1
ATOM 1624 C CA . ASP A 1 200 ? -0.103 -17.618 -16.771 1.00 97.94 200 ASP A CA 1
ATOM 1625 C C . ASP A 1 200 ? 0.672 -16.306 -16.625 1.00 97.94 200 ASP A C 1
ATOM 1627 O O . ASP A 1 200 ? 1.521 -15.980 -17.462 1.00 97.94 200 ASP A O 1
ATOM 1631 N N . PHE A 1 201 ? 0.423 -15.566 -15.541 1.00 97.31 201 PHE A N 1
ATOM 1632 C CA . PHE A 1 201 ? 1.131 -14.324 -15.252 1.00 97.31 201 PHE A CA 1
ATOM 1633 C C . PHE A 1 201 ? 2.607 -14.567 -14.908 1.00 97.31 201 PHE A C 1
ATOM 1635 O O . PHE A 1 201 ? 3.481 -13.892 -15.456 1.00 97.31 201 PHE A O 1
ATOM 1642 N N . GLU A 1 202 ? 2.913 -15.573 -14.085 1.00 96.50 202 GLU A N 1
ATOM 1643 C CA . GLU A 1 202 ? 4.290 -16.007 -13.808 1.00 96.50 202 GLU A CA 1
ATOM 1644 C C . GLU A 1 202 ? 5.000 -16.468 -15.095 1.00 96.50 202 GLU A C 1
ATOM 1646 O O . GLU A 1 202 ? 6.151 -16.103 -15.352 1.00 96.50 202 GLU A O 1
ATOM 1651 N N . GLY A 1 203 ? 4.300 -17.200 -15.967 1.00 97.44 203 GLY A N 1
ATOM 1652 C CA . GLY A 1 203 ? 4.801 -17.615 -17.276 1.00 97.44 203 GLY A CA 1
ATOM 1653 C C . GLY A 1 203 ? 5.102 -16.438 -18.209 1.00 97.44 203 GLY A C 1
ATOM 1654 O O . GLY A 1 203 ? 6.117 -16.449 -18.915 1.00 97.44 203 GLY A O 1
ATOM 1655 N N . LEU A 1 204 ? 4.259 -15.402 -18.205 1.00 96.81 204 LEU A N 1
ATOM 1656 C CA . LEU A 1 204 ? 4.506 -14.149 -18.920 1.00 96.81 204 LEU A CA 1
ATOM 1657 C C . LEU A 1 204 ? 5.731 -13.420 -18.354 1.00 96.81 204 LEU A C 1
ATOM 1659 O O . LEU A 1 204 ? 6.597 -13.005 -19.128 1.00 96.81 204 LEU A O 1
ATOM 1663 N N . ALA A 1 205 ? 5.833 -13.291 -17.030 1.00 96.06 205 ALA A N 1
ATOM 1664 C CA . ALA A 1 205 ? 6.961 -12.642 -16.366 1.00 96.06 205 ALA A CA 1
ATOM 1665 C C . ALA A 1 205 ? 8.286 -13.351 -16.687 1.00 96.06 205 ALA A C 1
ATOM 1667 O O . ALA A 1 205 ? 9.244 -12.696 -17.096 1.00 96.06 205 ALA A O 1
ATOM 1668 N N . ARG A 1 206 ? 8.314 -14.689 -16.634 1.00 96.12 206 ARG A N 1
ATOM 1669 C CA . ARG A 1 206 ? 9.474 -15.513 -17.011 1.00 96.12 206 ARG A CA 1
ATOM 1670 C C . ARG A 1 206 ? 9.933 -15.277 -18.452 1.00 96.12 206 ARG A C 1
ATOM 1672 O O . ARG A 1 206 ? 11.130 -15.164 -18.714 1.00 96.12 206 ARG A O 1
ATOM 1679 N N . LYS A 1 207 ? 8.994 -15.209 -19.399 1.00 96.44 207 LYS A N 1
ATOM 1680 C CA . LYS A 1 207 ? 9.300 -14.937 -20.817 1.00 96.44 207 LYS A CA 1
ATOM 1681 C C . LYS A 1 207 ? 9.761 -13.499 -21.047 1.00 96.44 207 LYS A C 1
ATOM 1683 O O . LYS A 1 207 ? 10.555 -13.251 -21.943 1.00 96.44 207 LYS A O 1
ATOM 1688 N N . THR A 1 208 ? 9.245 -12.561 -20.259 1.00 95.81 208 THR A N 1
ATOM 1689 C CA . THR A 1 208 ? 9.538 -11.130 -20.404 1.00 95.81 208 THR A CA 1
ATOM 1690 C C . THR A 1 208 ? 10.885 -10.759 -19.782 1.00 95.81 208 THR A C 1
ATOM 1692 O O . THR A 1 208 ? 11.623 -9.958 -20.347 1.00 95.81 208 THR A O 1
ATOM 1695 N N . PHE A 1 209 ? 11.228 -11.363 -18.642 1.00 94.50 209 PHE A N 1
ATOM 1696 C CA . PHE A 1 209 ? 12.426 -11.062 -17.856 1.00 94.50 209 PHE A CA 1
ATOM 1697 C C . PHE A 1 209 ? 13.343 -12.286 -17.727 1.00 94.50 209 PHE A C 1
ATOM 1699 O O . PHE A 1 209 ? 13.777 -12.632 -16.629 1.00 94.50 209 PHE A O 1
ATOM 1706 N N . THR A 1 210 ? 13.643 -12.957 -18.841 1.00 93.25 210 THR A N 1
ATOM 1707 C CA . THR A 1 210 ? 14.367 -14.244 -18.840 1.00 93.25 210 THR A CA 1
ATOM 1708 C C . THR A 1 210 ? 15.716 -14.176 -18.121 1.00 93.25 210 THR A C 1
ATOM 1710 O O . THR A 1 210 ? 15.975 -14.999 -17.251 1.00 93.25 210 THR A O 1
ATOM 1713 N N . GLU A 1 211 ? 16.527 -13.144 -18.373 1.00 91.31 211 GLU A N 1
ATOM 1714 C CA . GLU A 1 211 ? 17.825 -12.976 -17.696 1.00 91.31 211 GLU A CA 1
ATOM 1715 C C . GLU A 1 211 ? 17.711 -12.768 -16.176 1.00 91.31 211 GLU A C 1
ATOM 1717 O O . GLU A 1 211 ? 18.650 -13.055 -15.432 1.00 91.31 211 GLU A O 1
ATOM 1722 N N . ARG A 1 212 ? 16.589 -12.207 -15.704 1.00 90.69 212 ARG A N 1
ATOM 1723 C CA . ARG A 1 212 ? 16.322 -12.038 -14.269 1.00 90.69 212 ARG A CA 1
ATOM 1724 C C . ARG A 1 212 ? 15.879 -13.359 -13.659 1.00 90.69 212 ARG A C 1
ATOM 1726 O O . ARG A 1 212 ? 16.416 -13.734 -12.627 1.00 90.69 212 ARG A O 1
ATOM 1733 N N . PHE A 1 213 ?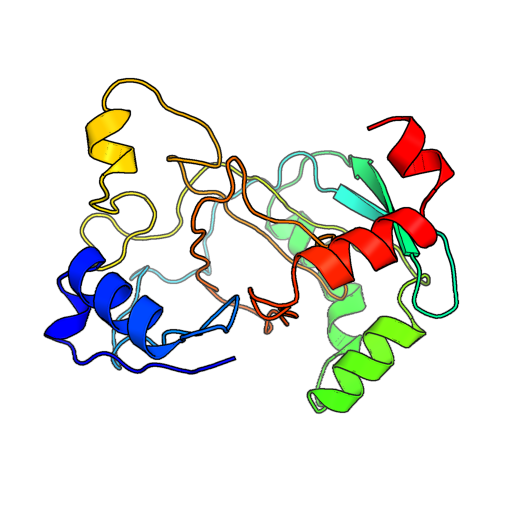 14.978 -14.061 -14.343 1.00 90.62 213 PHE A N 1
ATOM 1734 C CA . PHE A 1 213 ? 14.453 -15.359 -13.926 1.00 90.62 213 PHE A CA 1
ATOM 1735 C C . PHE A 1 213 ? 15.545 -16.434 -13.816 1.00 90.62 213 PHE A C 1
ATOM 1737 O O . PHE A 1 213 ? 15.508 -17.287 -12.943 1.00 90.62 213 PHE A O 1
ATOM 1744 N N . GLU A 1 214 ? 16.557 -16.408 -14.684 1.00 91.44 214 GLU A N 1
ATOM 1745 C CA . GLU A 1 214 ? 17.687 -17.344 -14.578 1.00 91.44 214 GLU A CA 1
ATOM 1746 C C . GLU A 1 214 ? 18.554 -17.113 -13.330 1.00 91.44 214 GLU A C 1
ATOM 1748 O O . GLU A 1 214 ? 19.328 -17.991 -12.948 1.00 91.44 214 GLU A O 1
ATOM 1753 N N . LYS A 1 215 ? 18.445 -15.941 -12.693 1.00 92.75 215 LYS A N 1
ATOM 1754 C CA . LYS A 1 215 ? 19.214 -15.575 -11.496 1.00 92.75 215 LYS A CA 1
ATOM 1755 C C . LYS A 1 215 ? 18.441 -15.787 -10.193 1.00 92.75 215 LYS A C 1
ATOM 1757 O O . LYS A 1 215 ? 19.092 -15.877 -9.154 1.00 92.75 215 LYS A O 1
ATOM 1762 N N . CYS A 1 216 ? 17.109 -15.809 -10.237 1.00 83.31 216 CYS A N 1
ATOM 1763 C CA . CYS A 1 216 ? 16.216 -16.025 -9.097 1.00 83.31 216 CYS A CA 1
ATOM 1764 C C . CYS A 1 216 ? 14.839 -16.468 -9.600 1.00 83.31 216 CYS A C 1
ATOM 1766 O O . CYS A 1 216 ? 14.301 -15.762 -10.489 1.00 83.31 216 CYS A O 1
#

Sequence (216 aa):
MPVFRPTKKEFKNFSSCIEKYVKLAGNSGAFKVMPPKGWKPRKEGYENLDLTVQHPIEQNVWGSNGVYELLYMLRESRSLDKYRKLVSKTEHSATKKTHAEIEKLFWKTLKLNAPLYGADIEGSLMDKGTPWNLAELDTCLKDGLDTLQLSGVNNPYIYIGGWKTMFGWHKEDLDLYSINYLHFGAPKYWYSIDLDSNSDFEGLARKTFTERFEKC

InterPro domains:
  IPR003347 JmjC domain [PF02373] (157-208)
  IPR003347 JmjC domain [PS51184] (126-216)
  IPR003349 JmjN domain [PF02375] (2-35)
  IPR003349 JmjN domain [PS51183] (1-42)
  IPR003349 JmjN domain [SM00545] (1-41)

pLDDT: mean 92.67, std 6.65, range [63.5, 98.38]